Protein AF-A0AAD8JHT6-F1 (afdb_monomer)

Nearest PDB structures (foldseek):
  6mky-assembly1_A  TM=2.801E-01  e=4.194E-02  Homo sapiens
  4nkh-assembly2_B  TM=2.651E-01  e=4.227E-01  Salmonella enterica subsp. enterica serovar Typhimurium str. 14028S

Foldseek 3Di:
DDDDDPDPDDQANVVLVLLVCCQVVLNQEDADADYECLPPDLQAERANHQEYHYHHYENDRACVNYHHQNHAEYHYYNYAYALEDDDHARHAYYAHAECNAHPVRALHHEYAYANHAEYHAEYADAHEYEYEYQNYAYYEYAYLALHQYHYPPAQNHAAEYEHHHDHDVNHSCPDPPPDPRVVVVVVRVVSVVVVLLRCLNYQYYEYEPRRLVVCLVCVVVCVVPDQDASANYNDYHYDDPCLVVPDPPRNCCSVVVNVVSHDD

InterPro domains:
  IPR032675 Leucine-rich repeat domain superfamily [G3DSA:3.80.10.10] (11-250)

Secondary structure (DSSP, 8-state):
-----SS---HHHHHHHHHHHHHHTT-SEEEESSEE-TTS-S--B-SS--EEEEESEESPPPGGG-B-TT--EEEEES--B-SEE---TT--EEEEES---BTT--SEEEEE-TT--EEEEE-SS--EEEEE-TT--EEEEEESS--EEEEBTB---SSEEEEEE--BTTBSS---TTS-HHHHHHHHHHHHHHHHHHHTTSSEEEEEHHHHHHHHHHHHHHTTS-----TT--EEEEESTTTTTS-HHHHHHHHHHHHHTS--

Mean predicted aligned error: 11.91 Å

Structure (mmCIF, N/CA/C/O backbone):
data_AF-A0AAD8JHT6-F1
#
_entry.id   AF-A0AAD8JHT6-F1
#
loop_
_atom_site.group_PDB
_atom_site.id
_atom_site.type_symbol
_atom_site.label_atom_id
_atom_site.label_alt_id
_atom_site.label_comp_id
_atom_site.label_asym_id
_atom_site.label_entity_id
_atom_site.label_seq_id
_atom_site.pdbx_PDB_ins_code
_atom_site.Cartn_x
_atom_site.Cartn_y
_atom_site.Cartn_z
_atom_site.occupancy
_atom_site.B_iso_or_equiv
_atom_site.auth_seq_id
_atom_site.auth_comp_id
_atom_site.auth_asym_id
_atom_site.auth_atom_id
_atom_site.pdbx_PDB_model_num
ATOM 1 N N . MET A 1 1 ? 30.640 -17.995 -33.878 1.00 37.94 1 MET A N 1
ATOM 2 C CA . MET A 1 1 ? 30.111 -17.007 -32.912 1.00 37.94 1 MET A CA 1
ATOM 3 C C . MET A 1 1 ? 30.895 -17.136 -31.619 1.00 37.94 1 MET A C 1
ATOM 5 O O . MET A 1 1 ? 30.860 -18.200 -31.019 1.00 37.94 1 MET A O 1
ATOM 9 N N . ARG A 1 2 ? 31.674 -16.117 -31.239 1.00 30.98 2 ARG A N 1
ATOM 10 C CA . ARG A 1 2 ? 32.410 -16.109 -29.967 1.00 30.98 2 ARG A CA 1
ATOM 11 C C . ARG A 1 2 ? 31.511 -15.486 -28.904 1.00 30.98 2 ARG A C 1
ATOM 13 O O . ARG A 1 2 ? 31.169 -14.314 -29.025 1.00 30.98 2 ARG A O 1
ATOM 20 N N . TRP A 1 3 ? 31.133 -16.270 -27.901 1.00 36.38 3 TRP A N 1
ATOM 21 C CA . TRP A 1 3 ? 30.551 -15.753 -26.667 1.00 36.38 3 TRP A CA 1
ATOM 22 C C . TRP A 1 3 ? 31.629 -14.919 -25.966 1.00 36.38 3 TRP A C 1
ATOM 24 O O . TRP A 1 3 ? 32.699 -15.436 -25.647 1.00 36.38 3 TRP A O 1
ATOM 34 N N . LYS A 1 4 ? 31.397 -13.611 -25.823 1.00 31.42 4 LYS A N 1
ATOM 35 C CA . LYS A 1 4 ? 32.261 -12.742 -25.016 1.00 31.42 4 LYS A CA 1
ATOM 36 C C . LYS A 1 4 ? 31.953 -12.994 -23.539 1.00 31.42 4 LYS A C 1
ATOM 38 O O . LYS A 1 4 ? 30.790 -13.119 -23.168 1.00 31.42 4 LYS A O 1
ATOM 43 N N . HIS A 1 5 ? 33.004 -13.087 -22.728 1.00 33.41 5 HIS A N 1
ATOM 44 C CA . HIS A 1 5 ? 32.903 -13.230 -21.278 1.00 33.41 5 HIS A CA 1
ATOM 45 C C . HIS A 1 5 ? 32.139 -12.042 -20.656 1.00 33.41 5 HIS A C 1
ATOM 47 O O . HIS A 1 5 ? 32.375 -10.901 -21.061 1.00 33.41 5 HIS A O 1
ATOM 53 N N . PRO A 1 6 ? 31.248 -12.284 -19.678 1.00 43.22 6 PRO A N 1
ATOM 54 C CA . PRO A 1 6 ? 30.459 -11.247 -19.030 1.00 43.22 6 PRO A CA 1
ATOM 55 C C . PRO A 1 6 ? 31.261 -10.630 -17.880 1.00 43.22 6 PRO A C 1
ATOM 57 O O . PRO A 1 6 ? 31.116 -11.032 -16.731 1.00 43.22 6 PRO A O 1
ATOM 60 N N . THR A 1 7 ? 32.144 -9.681 -18.178 1.00 44.72 7 THR A N 1
ATOM 61 C CA . THR A 1 7 ? 32.806 -8.880 -17.128 1.00 44.72 7 THR A CA 1
ATOM 62 C C . THR A 1 7 ? 32.764 -7.372 -17.371 1.00 44.72 7 THR A C 1
ATOM 64 O O . THR A 1 7 ? 33.149 -6.630 -16.478 1.00 44.72 7 THR A O 1
ATOM 67 N N . ASP A 1 8 ? 32.209 -6.913 -18.501 1.00 39.56 8 ASP A N 1
ATOM 68 C CA . ASP A 1 8 ? 32.212 -5.487 -18.879 1.00 39.56 8 ASP A CA 1
ATOM 69 C C . ASP A 1 8 ? 30.812 -4.875 -19.079 1.00 39.56 8 ASP A C 1
ATOM 71 O O . ASP A 1 8 ? 30.697 -3.753 -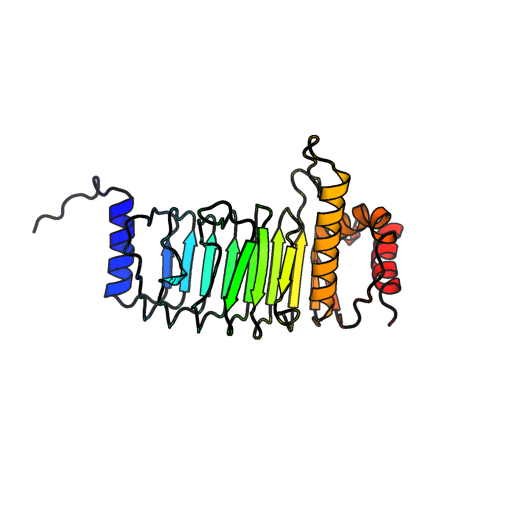19.571 1.00 39.56 8 ASP A O 1
ATOM 75 N N . LEU A 1 9 ? 29.731 -5.579 -18.721 1.00 45.47 9 LEU A N 1
ATOM 76 C CA . LEU A 1 9 ? 28.394 -4.973 -18.734 1.00 45.47 9 LEU A CA 1
ATOM 77 C C . LEU A 1 9 ? 28.307 -3.981 -17.574 1.00 45.47 9 LEU A C 1
ATOM 79 O O . LEU A 1 9 ? 28.340 -4.378 -16.406 1.00 45.47 9 LEU A O 1
ATOM 83 N N . LYS A 1 10 ? 28.196 -2.686 -17.891 1.00 53.97 10 LYS A N 1
ATOM 84 C CA . LYS A 1 10 ? 27.826 -1.688 -16.886 1.00 53.97 10 LYS A CA 1
ATOM 85 C C . LYS A 1 10 ? 26.465 -2.094 -16.319 1.00 53.97 10 LYS A C 1
ATOM 87 O O . LYS A 1 10 ? 25.617 -2.607 -17.043 1.00 53.97 10 LYS A O 1
ATOM 92 N N . VAL A 1 11 ? 26.239 -1.866 -15.028 1.00 52.75 11 VAL A N 1
ATOM 93 C CA . VAL A 1 11 ? 25.011 -2.296 -14.327 1.00 52.75 11 VAL A CA 1
ATOM 94 C C . VAL A 1 11 ? 23.725 -1.814 -15.036 1.00 52.75 11 VAL A C 1
ATOM 96 O O . VAL A 1 11 ? 22.735 -2.542 -15.049 1.00 52.75 11 VAL A O 1
ATOM 99 N N . GLY A 1 12 ? 23.759 -0.656 -15.711 1.00 54.81 12 GLY A N 1
ATOM 100 C CA . GLY A 1 12 ? 22.650 -0.153 -16.540 1.00 54.81 12 GLY A CA 1
ATOM 101 C C . GLY A 1 12 ? 22.342 -0.984 -17.799 1.00 54.81 12 GLY A C 1
ATOM 102 O O . GLY A 1 12 ? 21.178 -1.122 -18.180 1.00 54.81 12 GLY A O 1
ATOM 103 N N . ASP A 1 13 ? 23.346 -1.628 -18.402 1.00 62.88 13 ASP A N 1
ATOM 104 C CA . ASP A 1 13 ? 23.171 -2.457 -19.604 1.00 62.88 13 ASP A CA 1
ATOM 105 C C . ASP A 1 13 ? 22.464 -3.782 -19.270 1.00 62.88 13 ASP A C 1
ATOM 107 O O . ASP A 1 13 ? 21.654 -4.292 -20.049 1.00 62.88 13 ASP A O 1
ATOM 111 N N . ALA A 1 14 ? 22.738 -4.339 -18.085 1.00 68.62 14 ALA A N 1
ATOM 112 C CA . ALA A 1 14 ? 22.130 -5.587 -17.628 1.00 68.62 14 ALA A CA 1
ATOM 113 C C . ALA A 1 14 ? 20.629 -5.425 -17.340 1.00 68.62 14 ALA A C 1
ATOM 115 O O . ALA A 1 14 ? 19.832 -6.297 -17.682 1.00 68.62 14 ALA A O 1
ATOM 116 N N . LEU A 1 15 ? 20.231 -4.292 -16.758 1.00 73.94 15 LEU A N 1
ATOM 117 C CA . LEU A 1 15 ? 18.836 -4.005 -16.437 1.00 73.94 15 LEU A CA 1
ATOM 118 C C . LEU A 1 15 ? 17.983 -3.791 -17.689 1.00 73.94 15 LEU A C 1
ATOM 120 O O . LEU A 1 15 ? 16.913 -4.388 -17.816 1.00 73.94 15 LEU A O 1
ATOM 124 N N . THR A 1 16 ? 18.489 -2.994 -18.630 1.00 75.81 16 THR A N 1
ATOM 125 C CA . THR A 1 16 ? 17.852 -2.781 -19.934 1.00 75.81 16 THR A CA 1
ATOM 126 C C . THR A 1 16 ? 17.682 -4.111 -20.669 1.00 75.81 16 THR A C 1
ATOM 128 O O . THR A 1 16 ? 16.588 -4.422 -21.127 1.00 75.81 16 THR A O 1
ATOM 131 N N . THR A 1 17 ? 18.710 -4.969 -20.655 1.00 79.81 17 THR A N 1
ATOM 132 C CA . THR A 1 17 ? 18.635 -6.317 -21.245 1.00 79.81 17 THR A CA 1
ATOM 133 C C . THR A 1 17 ? 17.551 -7.184 -20.591 1.00 79.81 17 THR A C 1
ATOM 135 O O . THR A 1 17 ? 16.817 -7.885 -21.289 1.00 79.81 17 THR A O 1
ATOM 138 N N . CYS A 1 18 ? 17.414 -7.148 -19.261 1.00 81.19 18 CYS A N 1
ATOM 139 C CA . CYS A 1 18 ? 16.364 -7.882 -18.548 1.00 81.19 18 CYS A CA 1
ATOM 140 C C . CYS A 1 18 ? 14.958 -7.400 -18.932 1.00 81.19 18 CYS A C 1
ATOM 142 O O . CYS A 1 18 ? 14.053 -8.219 -19.108 1.00 81.19 18 CYS A O 1
ATOM 144 N N . LEU A 1 19 ? 14.773 -6.087 -19.077 1.00 82.06 19 LEU A N 1
ATOM 145 C CA . LEU A 1 19 ? 13.497 -5.503 -19.478 1.00 82.06 19 LEU A CA 1
ATOM 146 C C . LEU A 1 19 ? 13.158 -5.821 -20.939 1.00 82.06 19 LEU A C 1
ATOM 148 O O . LEU A 1 19 ? 12.041 -6.261 -21.210 1.00 82.06 19 LEU A O 1
ATOM 152 N N . ASP A 1 20 ? 14.122 -5.709 -21.852 1.00 82.88 20 ASP A N 1
ATOM 153 C CA . ASP A 1 20 ? 13.961 -6.077 -23.264 1.00 82.88 20 ASP A CA 1
ATOM 154 C C . ASP A 1 20 ? 13.624 -7.562 -23.426 1.00 82.88 20 ASP A C 1
ATOM 156 O O . ASP A 1 20 ? 12.748 -7.939 -24.214 1.00 82.88 20 ASP A O 1
ATOM 160 N N . TYR A 1 21 ? 14.285 -8.421 -22.646 1.00 85.50 21 TYR A N 1
ATOM 161 C CA . TYR A 1 21 ? 13.968 -9.841 -22.598 1.00 85.50 21 TYR A CA 1
ATOM 162 C C . TYR A 1 21 ? 12.531 -10.061 -22.119 1.00 85.50 21 TYR A C 1
ATOM 164 O O . TYR A 1 21 ? 11.782 -10.799 -22.764 1.00 85.50 21 TYR A O 1
ATOM 172 N N . ALA A 1 22 ? 12.129 -9.400 -21.029 1.00 86.62 22 ALA A N 1
ATOM 173 C CA . ALA A 1 22 ? 10.786 -9.518 -20.477 1.00 86.62 22 ALA A CA 1
ATOM 174 C C . ALA A 1 22 ? 9.701 -9.051 -21.461 1.00 86.62 22 ALA A C 1
ATOM 176 O O . ALA A 1 22 ? 8.671 -9.719 -21.594 1.00 86.62 22 ALA A O 1
ATOM 177 N N . LEU A 1 23 ? 9.960 -7.962 -22.194 1.00 84.56 23 LEU A N 1
ATOM 178 C CA . LEU A 1 23 ? 9.092 -7.457 -23.258 1.00 84.56 23 LEU A CA 1
ATOM 179 C C . LEU A 1 23 ? 8.972 -8.464 -24.406 1.00 84.56 23 LEU A C 1
ATOM 181 O O . LEU A 1 23 ? 7.868 -8.766 -24.850 1.00 84.56 23 LEU A O 1
ATOM 185 N N . SER A 1 24 ? 10.100 -9.008 -24.863 1.00 87.38 24 SER A N 1
ATOM 186 C CA . SER A 1 24 ? 10.153 -9.887 -26.039 1.00 87.38 24 SER A CA 1
ATOM 187 C C . SER A 1 24 ? 9.576 -11.283 -25.789 1.00 87.38 24 SER A C 1
ATOM 189 O O . SER A 1 24 ? 9.164 -11.955 -26.731 1.00 87.38 24 SER A O 1
ATOM 191 N N . HIS A 1 25 ? 9.547 -11.731 -24.531 1.00 89.62 25 HIS A N 1
ATOM 192 C CA . HIS A 1 25 ? 9.153 -13.095 -24.160 1.00 89.62 25 HIS A CA 1
ATOM 193 C C . HIS A 1 25 ? 7.825 -13.161 -23.401 1.00 89.62 25 HIS A C 1
ATOM 195 O O . HIS A 1 25 ? 7.534 -14.185 -22.786 1.00 89.62 25 HIS A O 1
ATOM 201 N N . ASN A 1 26 ? 7.010 -12.099 -23.449 1.00 89.81 26 ASN A N 1
ATOM 202 C CA . ASN A 1 26 ? 5.691 -12.050 -22.806 1.00 89.81 26 ASN A CA 1
ATOM 203 C C . ASN A 1 26 ? 5.736 -12.451 -21.325 1.00 89.81 26 ASN A C 1
ATOM 205 O O . ASN A 1 26 ? 4.878 -13.189 -20.838 1.00 89.81 26 ASN A O 1
ATOM 209 N N . VAL A 1 27 ? 6.762 -11.993 -20.609 1.00 93.00 27 VAL A N 1
ATOM 210 C CA . VAL A 1 27 ? 6.948 -12.351 -19.203 1.00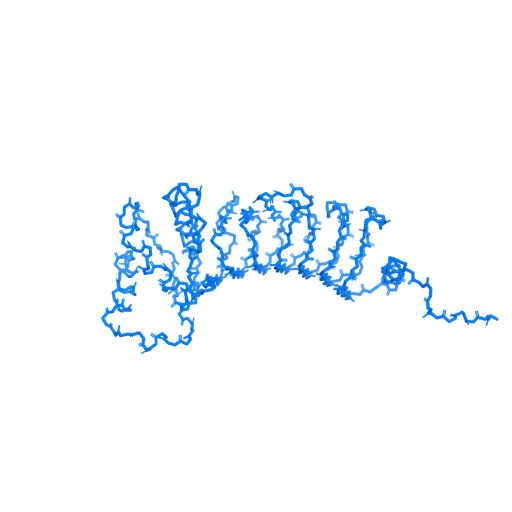 93.00 27 VAL A CA 1
ATOM 211 C C . VAL A 1 27 ? 5.755 -11.863 -18.380 1.00 93.00 27 VAL A C 1
ATOM 213 O O . VAL A 1 27 ? 5.381 -10.693 -18.432 1.00 93.00 27 VAL A O 1
ATOM 216 N N . GLU A 1 28 ? 5.167 -12.770 -17.598 1.00 95.44 28 GLU A N 1
ATOM 217 C CA . GLU A 1 28 ? 4.032 -12.460 -16.721 1.00 95.44 28 GLU A CA 1
ATOM 218 C C . GLU A 1 28 ? 4.472 -11.974 -15.331 1.00 95.44 28 GLU A C 1
ATOM 220 O O . GLU A 1 28 ? 3.736 -11.243 -14.666 1.00 95.44 28 GLU A O 1
ATOM 225 N N . HIS A 1 29 ? 5.682 -12.344 -14.902 1.00 95.50 29 HIS A N 1
ATOM 226 C CA . HIS A 1 29 ? 6.212 -12.063 -13.571 1.00 95.50 29 HIS A CA 1
ATOM 227 C C . HIS A 1 29 ? 7.633 -11.510 -13.665 1.00 95.50 29 HIS A C 1
ATOM 229 O O . HIS A 1 29 ? 8.544 -12.213 -14.098 1.00 95.50 29 HIS A O 1
ATOM 235 N N . LEU A 1 30 ? 7.828 -10.264 -13.236 1.00 92.19 30 LEU A N 1
ATOM 236 C CA . LEU A 1 30 ? 9.128 -9.601 -13.262 1.00 92.19 30 LEU A CA 1
ATOM 237 C C . LEU A 1 30 ? 9.482 -9.076 -11.874 1.00 92.19 30 LEU A C 1
ATOM 239 O O . LEU A 1 30 ? 8.698 -8.364 -11.248 1.00 92.19 30 LEU A O 1
ATOM 243 N N . SER A 1 31 ? 10.684 -9.416 -11.416 1.00 92.62 31 SER A N 1
ATOM 244 C CA . SER A 1 31 ? 11.252 -8.931 -10.163 1.00 92.62 31 SER A CA 1
ATOM 245 C C . SER A 1 31 ? 12.649 -8.386 -10.416 1.00 92.62 31 SER A C 1
ATOM 247 O O . SER A 1 31 ? 13.521 -9.115 -10.882 1.00 92.62 31 SER A O 1
ATOM 249 N N . ILE A 1 32 ? 12.864 -7.121 -10.075 1.00 88.31 32 ILE A N 1
ATOM 250 C CA . ILE A 1 32 ? 14.140 -6.417 -10.203 1.00 88.31 32 ILE A CA 1
ATOM 251 C C . ILE A 1 32 ? 14.516 -5.911 -8.813 1.00 88.31 32 ILE A C 1
ATOM 253 O O . ILE A 1 32 ? 13.756 -5.166 -8.203 1.00 88.31 32 ILE A O 1
ATOM 257 N N . ASP A 1 33 ? 15.666 -6.346 -8.300 1.00 85.25 33 ASP A N 1
ATOM 258 C CA . ASP A 1 33 ? 16.089 -6.053 -6.921 1.00 85.25 33 ASP A CA 1
ATOM 259 C C . ASP A 1 33 ? 16.989 -4.814 -6.796 1.00 85.25 33 ASP A C 1
ATOM 261 O O . ASP A 1 33 ? 17.204 -4.288 -5.707 1.00 85.25 33 ASP A O 1
ATOM 265 N N . THR A 1 34 ? 17.549 -4.358 -7.915 1.00 84.50 34 THR A N 1
ATOM 266 C CA . THR A 1 34 ? 18.372 -3.154 -7.985 1.00 84.50 34 THR A CA 1
ATOM 267 C C . THR A 1 34 ? 18.538 -2.727 -9.438 1.00 84.50 34 THR A C 1
ATOM 269 O O . THR A 1 34 ? 18.529 -3.566 -10.343 1.00 84.50 34 THR A O 1
ATOM 272 N N . GLY A 1 35 ? 18.687 -1.426 -9.666 1.00 79.06 35 GLY A N 1
ATOM 273 C CA . GLY A 1 35 ? 18.893 -0.896 -11.004 1.00 79.06 35 GLY A CA 1
ATOM 274 C C . GLY A 1 35 ? 18.707 0.613 -11.089 1.00 79.06 35 GLY A C 1
ATOM 275 O O . GLY A 1 35 ? 18.074 1.215 -10.223 1.00 79.06 35 GLY A O 1
ATOM 276 N N . ASP A 1 36 ? 19.250 1.209 -12.143 1.00 79.62 36 ASP A N 1
ATOM 277 C CA . ASP A 1 36 ? 18.997 2.597 -12.525 1.00 79.62 36 ASP A CA 1
ATOM 278 C C . ASP A 1 36 ? 18.265 2.602 -13.871 1.00 79.62 36 ASP A C 1
ATOM 280 O O . ASP A 1 36 ? 18.738 1.982 -14.827 1.00 79.62 36 ASP A O 1
ATOM 284 N N . LEU A 1 37 ? 17.091 3.235 -13.917 1.00 75.06 37 LEU A N 1
ATOM 285 C CA . LEU A 1 37 ? 16.219 3.280 -15.094 1.00 75.06 37 LEU A CA 1
ATOM 286 C C . LEU A 1 37 ? 16.125 4.672 -15.725 1.00 75.06 37 LEU A C 1
ATOM 288 O O . LEU A 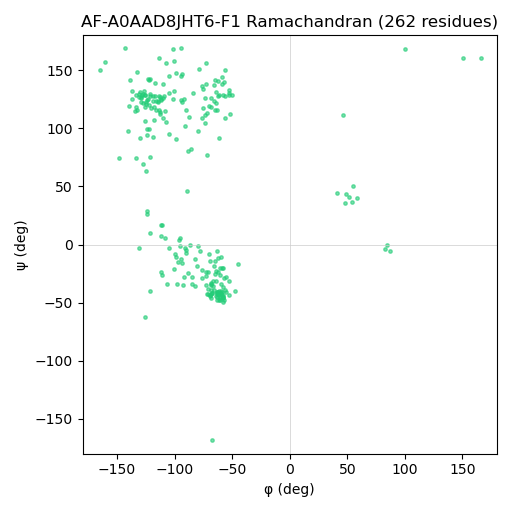1 37 ? 15.214 4.892 -16.522 1.00 75.06 37 LEU A O 1
ATOM 292 N N . ASP A 1 38 ? 17.051 5.588 -15.413 1.00 72.81 38 ASP A N 1
ATOM 293 C CA . ASP A 1 38 ? 17.012 6.959 -15.947 1.00 72.81 38 ASP A CA 1
ATOM 294 C C . ASP A 1 38 ? 17.024 6.996 -17.488 1.00 72.81 38 ASP A C 1
ATOM 296 O O . ASP A 1 38 ? 16.301 7.783 -18.096 1.00 72.81 38 ASP A O 1
ATOM 300 N N . ASP A 1 39 ? 17.771 6.079 -18.115 1.00 65.88 39 ASP A N 1
ATOM 301 C CA . ASP A 1 39 ? 17.905 5.975 -19.575 1.00 65.88 39 ASP A CA 1
ATOM 302 C C . ASP A 1 39 ? 16.854 5.063 -20.237 1.00 65.88 39 ASP A C 1
ATOM 304 O O . ASP A 1 39 ? 16.808 4.949 -21.467 1.00 65.88 39 ASP A O 1
ATOM 308 N N . TYR A 1 40 ? 16.005 4.381 -19.458 1.00 70.12 40 TYR A N 1
ATOM 309 C CA . TYR A 1 40 ? 15.024 3.462 -20.033 1.00 70.12 40 TYR A CA 1
ATOM 310 C C . TYR A 1 40 ? 13.867 4.254 -20.665 1.00 70.12 40 TYR A C 1
ATOM 312 O O . TYR A 1 40 ? 13.353 5.188 -20.042 1.00 70.12 40 TYR A O 1
ATOM 320 N N . PRO A 1 41 ? 13.419 3.914 -21.892 1.00 66.94 41 PRO A N 1
ATOM 321 C CA . PRO A 1 41 ? 12.441 4.714 -22.620 1.00 66.94 41 PRO A CA 1
ATOM 322 C C . PRO A 1 41 ? 11.190 4.995 -21.785 1.00 66.94 41 PRO A C 1
ATOM 324 O O . PRO A 1 41 ? 10.565 4.084 -21.244 1.00 66.94 41 PRO A O 1
ATOM 327 N N . CYS A 1 42 ? 10.787 6.271 -21.743 1.00 61.22 42 CYS A N 1
ATOM 328 C CA . CYS A 1 42 ? 9.692 6.748 -20.894 1.00 61.22 42 CYS A CA 1
ATOM 329 C C . CYS A 1 42 ? 8.375 5.994 -21.122 1.00 61.22 42 CYS A C 1
ATOM 331 O O . CYS A 1 42 ? 7.567 5.882 -20.208 1.00 61.22 42 CYS A O 1
ATOM 333 N N . LYS A 1 43 ? 8.153 5.462 -22.330 1.00 67.00 43 LYS A N 1
ATOM 334 C CA . LYS A 1 43 ? 6.955 4.698 -22.678 1.00 67.00 43 LYS A CA 1
ATOM 335 C C . LYS A 1 43 ? 7.235 3.201 -22.603 1.00 67.00 43 LYS A C 1
ATOM 337 O O . LYS A 1 43 ? 7.629 2.575 -23.585 1.00 67.00 43 LYS A O 1
ATOM 342 N N . ILE A 1 44 ? 6.988 2.634 -21.430 1.00 73.25 44 ILE A N 1
ATOM 343 C CA . ILE A 1 44 ? 7.112 1.201 -21.176 1.00 73.25 44 ILE A CA 1
ATOM 344 C C . ILE A 1 44 ? 5.744 0.548 -21.368 1.00 73.25 44 ILE A C 1
ATOM 346 O O . ILE A 1 44 ? 4.778 0.938 -20.708 1.00 73.25 44 ILE A O 1
ATOM 350 N N . SER A 1 45 ? 5.651 -0.467 -22.233 1.00 81.50 45 SER A N 1
ATOM 351 C CA . SER A 1 45 ? 4.425 -1.256 -22.372 1.00 81.50 45 SER A CA 1
ATOM 352 C C . SER A 1 45 ? 4.677 -2.746 -22.210 1.00 81.50 45 SER A C 1
ATOM 354 O O . SER A 1 45 ? 5.190 -3.398 -23.111 1.00 81.50 45 SER A O 1
ATOM 356 N N . PHE A 1 46 ? 4.261 -3.290 -21.068 1.00 85.38 46 PHE A N 1
ATOM 357 C CA . PHE A 1 46 ? 4.272 -4.726 -20.817 1.00 85.38 46 PHE A CA 1
ATOM 358 C C . PHE A 1 46 ? 2.846 -5.272 -20.900 1.00 85.38 46 PHE A C 1
ATOM 360 O O . PHE A 1 46 ? 2.089 -5.229 -19.930 1.00 85.38 46 PHE A O 1
ATOM 367 N N . ALA A 1 47 ? 2.468 -5.789 -22.070 1.00 87.38 47 ALA A N 1
ATOM 368 C CA . ALA A 1 47 ? 1.107 -6.268 -22.309 1.00 87.38 47 ALA A CA 1
ATOM 369 C C . ALA A 1 47 ? 0.745 -7.507 -21.471 1.00 87.38 47 ALA A C 1
ATOM 371 O O . ALA A 1 47 ? -0.397 -7.624 -21.034 1.00 87.38 47 ALA A O 1
ATOM 372 N N . CYS A 1 48 ? 1.700 -8.410 -21.227 1.00 92.50 48 CYS A N 1
ATOM 373 C CA . CYS A 1 48 ? 1.468 -9.691 -20.546 1.00 92.50 48 CYS A CA 1
ATOM 374 C C . CYS A 1 48 ? 1.824 -9.685 -19.053 1.00 92.50 48 CYS A C 1
ATOM 376 O O . CYS A 1 48 ? 1.473 -10.625 -18.344 1.00 92.50 48 CYS A O 1
ATOM 378 N N . LEU A 1 49 ? 2.502 -8.642 -18.567 1.00 94.00 49 LEU A N 1
ATOM 379 C CA . LEU A 1 49 ? 3.008 -8.603 -17.199 1.00 94.00 49 LEU A CA 1
ATOM 380 C C . LEU A 1 49 ? 1.857 -8.467 -16.198 1.00 94.00 49 LEU A C 1
ATOM 382 O O . LEU A 1 49 ? 1.117 -7.486 -16.222 1.00 94.00 49 LEU A O 1
ATOM 386 N N . LYS A 1 50 ? 1.722 -9.462 -15.319 1.00 96.25 50 LYS A N 1
ATOM 387 C CA . LYS A 1 50 ? 0.710 -9.551 -14.258 1.00 96.25 50 LYS A CA 1
ATOM 388 C C . LYS A 1 50 ? 1.250 -9.102 -12.910 1.00 96.25 50 LYS A C 1
ATOM 390 O O . LYS A 1 50 ? 0.504 -8.515 -12.124 1.00 96.25 50 LYS A O 1
ATOM 395 N N . THR A 1 51 ? 2.529 -9.360 -12.636 1.00 96.88 51 THR A N 1
ATOM 396 C CA . THR A 1 51 ? 3.171 -8.953 -11.381 1.00 96.88 51 THR A CA 1
ATOM 397 C C . THR A 1 51 ? 4.496 -8.251 -11.636 1.00 96.88 51 THR A C 1
ATOM 399 O O . THR A 1 51 ? 5.364 -8.801 -12.320 1.00 96.88 51 THR A O 1
ATOM 402 N N . LEU A 1 52 ? 4.678 -7.084 -11.023 1.00 93.44 52 LEU A N 1
ATOM 403 C CA . LEU A 1 52 ? 5.919 -6.320 -11.080 1.00 93.44 52 LEU A CA 1
ATOM 404 C C . LEU A 1 52 ? 6.430 -6.043 -9.670 1.00 93.44 52 LEU A C 1
ATOM 406 O O . LEU A 1 52 ? 5.710 -5.494 -8.841 1.00 93.44 52 LEU A O 1
ATOM 410 N N . HIS A 1 53 ? 7.666 -6.441 -9.398 1.00 94.38 53 HIS A N 1
ATOM 411 C CA . HIS A 1 53 ? 8.346 -6.188 -8.137 1.00 94.38 53 HIS A CA 1
ATOM 412 C C . HIS A 1 53 ? 9.607 -5.381 -8.426 1.00 94.38 53 HIS A C 1
ATOM 414 O O . HIS A 1 53 ? 10.503 -5.865 -9.115 1.00 94.38 53 HIS A O 1
ATOM 420 N N . LEU A 1 54 ? 9.680 -4.163 -7.901 1.00 90.50 54 LEU A N 1
ATOM 421 C CA . LEU A 1 54 ? 10.862 -3.316 -8.002 1.00 90.50 54 LEU A CA 1
ATOM 422 C C . LEU A 1 54 ? 11.378 -3.030 -6.600 1.00 90.50 54 LEU A C 1
ATOM 424 O O . LEU A 1 54 ? 10.650 -2.499 -5.759 1.00 90.50 54 LEU A O 1
ATOM 428 N N . ARG A 1 55 ? 12.640 -3.367 -6.357 1.00 90.31 55 ARG A N 1
ATOM 429 C CA . ARG A 1 55 ? 13.355 -3.008 -5.137 1.00 90.31 55 ARG A CA 1
ATOM 430 C C . ARG A 1 55 ? 14.584 -2.193 -5.490 1.00 90.31 55 ARG A C 1
ATOM 432 O O . ARG A 1 55 ? 15.207 -2.450 -6.516 1.00 90.31 55 ARG A O 1
ATOM 439 N N . ARG A 1 56 ? 14.909 -1.193 -4.668 1.00 86.06 56 ARG A N 1
ATOM 440 C CA . ARG A 1 56 ? 16.147 -0.393 -4.746 1.00 86.06 56 ARG A CA 1
ATOM 441 C C . ARG A 1 56 ? 16.443 0.103 -6.167 1.00 86.06 56 ARG A C 1
ATOM 443 O O . ARG A 1 56 ? 17.598 0.145 -6.593 1.00 86.06 56 ARG A O 1
ATOM 450 N N . CYS A 1 57 ? 15.379 0.428 -6.902 1.00 83.62 57 CYS A N 1
ATOM 451 C CA . CYS A 1 57 ? 15.442 0.945 -8.261 1.00 83.62 57 CYS A CA 1
ATOM 452 C C . CYS A 1 57 ? 15.425 2.471 -8.205 1.00 83.62 57 CYS A C 1
ATOM 454 O O . CYS A 1 57 ? 14.508 3.074 -7.640 1.00 83.62 57 CYS A O 1
ATOM 456 N N . GLN A 1 58 ? 16.446 3.094 -8.781 1.00 78.81 58 GLN A N 1
ATOM 457 C CA . GLN A 1 58 ? 16.602 4.543 -8.803 1.00 78.81 58 GLN A CA 1
ATOM 458 C C . GLN A 1 58 ? 16.176 5.113 -10.154 1.00 78.81 58 GLN A C 1
ATOM 460 O O . GLN A 1 58 ? 16.108 4.396 -11.153 1.00 78.81 58 GLN A O 1
ATOM 465 N N . ASN A 1 59 ? 15.843 6.406 -10.145 1.00 76.50 59 ASN A N 1
ATOM 466 C CA . ASN A 1 59 ? 15.499 7.181 -11.332 1.00 76.50 59 ASN A CA 1
ATOM 467 C C . ASN A 1 59 ? 14.469 6.496 -12.246 1.00 76.50 59 ASN A C 1
ATOM 469 O O . ASN A 1 59 ? 14.592 6.552 -13.466 1.00 76.50 59 ASN A O 1
ATOM 473 N N . LEU A 1 60 ? 13.402 5.908 -11.695 1.00 77.50 60 LEU A N 1
ATOM 474 C CA . LEU A 1 60 ? 12.325 5.399 -12.545 1.00 77.50 60 LEU A CA 1
ATOM 475 C C . LEU A 1 60 ? 11.758 6.516 -13.439 1.00 77.50 60 LEU A C 1
ATOM 477 O O . LEU A 1 60 ? 11.561 7.640 -12.950 1.00 77.50 60 LEU A O 1
ATOM 481 N N . PRO A 1 61 ? 11.450 6.222 -14.716 1.00 76.19 61 PRO A N 1
ATOM 482 C CA . PRO A 1 61 ? 10.617 7.094 -15.526 1.00 76.19 61 PRO A CA 1
ATOM 483 C C . PRO A 1 61 ? 9.277 7.329 -14.827 1.00 76.19 61 PRO A C 1
ATOM 485 O O . PRO A 1 61 ? 8.783 6.457 -14.107 1.00 76.19 61 PRO A O 1
ATOM 488 N N . MET A 1 62 ? 8.666 8.497 -15.044 1.00 76.12 62 MET A N 1
ATOM 489 C CA . MET A 1 62 ? 7.363 8.797 -14.442 1.00 76.12 62 MET A CA 1
ATOM 490 C C . MET A 1 62 ? 6.345 7.716 -14.826 1.00 76.12 62 MET A C 1
ATOM 492 O O . MET A 1 62 ? 6.172 7.398 -16.004 1.00 76.12 62 MET A O 1
ATOM 496 N N . MET A 1 63 ? 5.673 7.157 -13.817 1.00 77.88 63 MET A N 1
ATOM 497 C CA . MET A 1 63 ? 4.757 6.026 -13.994 1.00 77.88 63 MET A CA 1
ATOM 498 C C . MET A 1 63 ? 3.526 6.374 -14.835 1.00 77.88 63 MET A C 1
ATOM 500 O O . MET A 1 63 ? 2.920 5.475 -15.405 1.00 77.88 63 MET A O 1
ATO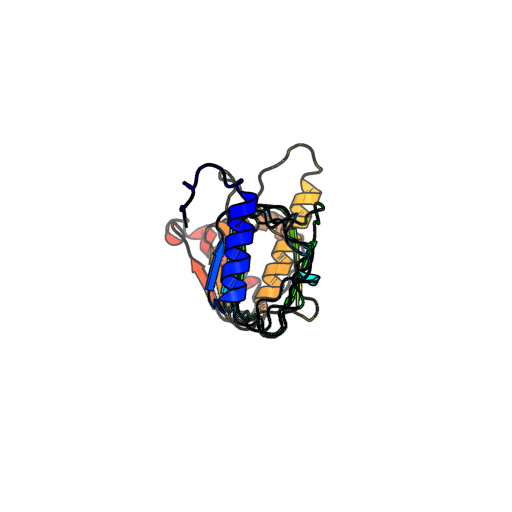M 504 N N . ASP A 1 64 ? 3.206 7.660 -14.994 1.00 74.44 64 ASP A N 1
ATOM 505 C CA . ASP A 1 64 ? 2.108 8.137 -15.846 1.00 74.44 64 ASP A CA 1
ATOM 506 C C . ASP A 1 64 ? 2.257 7.702 -17.317 1.00 74.44 64 ASP A C 1
ATOM 508 O O . ASP A 1 64 ? 1.284 7.671 -18.068 1.00 74.44 64 ASP A O 1
ATOM 512 N N . TYR A 1 65 ? 3.474 7.344 -17.739 1.00 77.38 65 TYR A N 1
ATOM 513 C CA . TYR A 1 65 ? 3.770 6.871 -19.092 1.00 77.38 65 TYR A CA 1
ATOM 514 C C . TYR A 1 65 ? 3.782 5.342 -19.227 1.00 77.38 65 TYR A C 1
ATOM 516 O O . TYR A 1 65 ? 4.015 4.817 -20.322 1.00 77.38 65 TYR A O 1
ATOM 524 N N . TRP A 1 66 ? 3.556 4.608 -18.137 1.00 85.50 66 TRP A N 1
ATOM 525 C CA . TRP A 1 66 ? 3.585 3.150 -18.137 1.00 85.50 66 TRP A CA 1
ATOM 526 C C . TRP A 1 66 ? 2.236 2.602 -18.595 1.00 85.50 66 TRP A C 1
ATOM 528 O O . TRP A 1 66 ? 1.180 2.985 -18.104 1.00 85.50 66 TRP A O 1
ATOM 538 N N . THR A 1 67 ? 2.256 1.671 -19.548 1.00 87.69 67 THR A N 1
ATOM 539 C CA . THR A 1 67 ? 1.050 0.999 -20.047 1.00 87.69 67 THR A CA 1
ATOM 540 C C . THR A 1 67 ? 1.155 -0.497 -19.781 1.00 87.69 67 THR A C 1
ATOM 542 O O . THR A 1 67 ? 1.708 -1.248 -20.586 1.00 87.69 67 THR A O 1
ATOM 545 N N . MET A 1 68 ? 0.628 -0.938 -18.640 1.00 91.25 68 MET A N 1
ATOM 546 C CA . MET A 1 68 ? 0.678 -2.339 -18.207 1.00 91.25 68 MET A CA 1
ATOM 547 C C . MET A 1 68 ? -0.744 -2.883 -18.009 1.00 91.25 68 MET A C 1
ATOM 549 O O . MET A 1 68 ? -1.211 -3.008 -16.876 1.00 91.25 68 MET A O 1
ATOM 553 N N . PRO A 1 69 ? -1.474 -3.175 -19.103 1.00 91.88 69 PRO A N 1
ATOM 554 C CA . PRO A 1 69 ? -2.898 -3.492 -19.037 1.00 91.88 69 PRO A CA 1
ATOM 555 C C . PRO A 1 69 ? -3.191 -4.788 -18.276 1.00 91.88 69 PRO A C 1
ATOM 557 O O . PRO A 1 69 ? -4.275 -4.918 -17.721 1.00 91.88 69 PRO A O 1
ATOM 560 N N . SER A 1 70 ? -2.253 -5.734 -18.206 1.00 95.12 70 SER A N 1
ATOM 561 C CA . SER A 1 70 ? -2.445 -6.991 -17.468 1.00 95.12 70 SER A CA 1
ATOM 562 C C . SER A 1 70 ? -1.980 -6.933 -16.012 1.00 95.12 70 SER A C 1
ATOM 564 O O . SER A 1 70 ? -2.150 -7.922 -15.299 1.00 95.12 70 SER A O 1
ATOM 566 N N . LEU A 1 71 ? -1.409 -5.811 -15.555 1.00 96.25 71 LEU A N 1
ATOM 567 C CA . LEU A 1 71 ? -0.799 -5.721 -14.231 1.00 96.25 71 LEU A CA 1
ATOM 568 C C . LEU A 1 71 ? -1.867 -5.806 -13.142 1.00 96.25 71 LEU A C 1
ATOM 570 O O . LEU A 1 71 ? -2.741 -4.947 -13.043 1.00 96.25 71 LEU A O 1
ATOM 574 N N . THR A 1 72 ? -1.769 -6.836 -12.305 1.00 97.94 72 THR A N 1
ATOM 575 C CA . THR A 1 72 ? -2.675 -7.069 -11.177 1.00 97.94 72 THR A CA 1
ATOM 576 C C . THR A 1 72 ? -2.007 -6.881 -9.822 1.00 97.94 72 THR A C 1
ATOM 578 O O . THR A 1 72 ? -2.710 -6.551 -8.872 1.00 97.94 72 THR A O 1
ATOM 581 N N . SER A 1 73 ? -0.686 -7.058 -9.718 1.00 97.81 73 SER A N 1
ATOM 582 C CA . SER A 1 73 ? 0.060 -6.898 -8.461 1.00 97.81 73 SER A CA 1
ATOM 583 C C . SER A 1 73 ? 1.327 -6.074 -8.681 1.00 97.81 73 SER A C 1
ATOM 585 O O . SER A 1 73 ? 2.102 -6.352 -9.601 1.00 97.81 73 SER A O 1
ATOM 587 N N . PHE A 1 74 ? 1.523 -5.042 -7.861 1.00 95.44 74 PHE A N 1
ATOM 588 C CA . PHE A 1 74 ? 2.652 -4.124 -7.968 1.00 95.44 74 PHE A CA 1
ATOM 589 C C . PHE A 1 74 ? 3.296 -3.893 -6.600 1.00 95.44 74 PHE A C 1
ATOM 591 O O . PHE A 1 74 ? 2.663 -3.394 -5.669 1.00 95.44 74 PHE A O 1
ATOM 598 N N . TYR A 1 75 ? 4.567 -4.267 -6.487 1.00 94.50 75 TYR A N 1
ATOM 599 C CA . TYR A 1 75 ? 5.367 -4.148 -5.277 1.00 94.50 75 TYR A CA 1
ATOM 600 C C . TYR A 1 75 ? 6.539 -3.194 -5.508 1.00 94.50 75 TYR A C 1
ATOM 602 O O . TYR A 1 75 ? 7.311 -3.376 -6.452 1.00 94.50 75 TYR A O 1
ATOM 610 N N . LEU A 1 76 ? 6.685 -2.207 -4.628 1.00 91.88 76 LEU A N 1
ATOM 611 C CA . LEU A 1 76 ? 7.717 -1.177 -4.680 1.00 91.88 76 LEU A CA 1
ATOM 612 C C . LEU A 1 76 ? 8.402 -1.061 -3.318 1.00 91.88 76 LEU A C 1
ATOM 614 O O . LEU A 1 76 ? 7.730 -0.890 -2.303 1.00 91.88 76 LEU A O 1
ATOM 618 N N . GLU A 1 77 ? 9.731 -1.145 -3.303 1.00 91.06 77 GLU A N 1
ATOM 619 C CA . GLU A 1 77 ? 10.550 -1.055 -2.088 1.00 91.06 77 GLU A CA 1
ATOM 620 C C . GLU A 1 77 ? 11.815 -0.231 -2.329 1.00 91.06 77 GLU A C 1
ATOM 622 O O . GLU A 1 77 ? 12.649 -0.612 -3.145 1.00 91.06 77 GLU A O 1
ATOM 627 N N . VAL A 1 78 ? 12.009 0.882 -1.618 1.00 87.06 78 VAL A N 1
ATOM 628 C CA . VAL A 1 78 ? 13.171 1.775 -1.816 1.00 87.06 78 VAL A CA 1
ATOM 629 C C . VAL A 1 78 ? 13.271 2.223 -3.279 1.00 87.06 78 VAL A C 1
ATOM 631 O O . VAL A 1 78 ? 14.297 2.080 -3.944 1.00 87.06 78 VAL A O 1
ATOM 634 N N . VAL A 1 79 ? 12.158 2.716 -3.816 1.00 83.81 79 VAL A N 1
ATOM 635 C CA . VAL A 1 79 ? 12.042 3.123 -5.218 1.00 83.81 79 VAL A CA 1
ATOM 636 C C . VAL A 1 79 ? 11.658 4.589 -5.301 1.00 83.81 79 VAL A C 1
ATOM 638 O O . VAL A 1 79 ? 10.649 4.988 -4.733 1.00 83.81 79 VAL A O 1
ATOM 641 N N . SER A 1 80 ? 12.393 5.399 -6.065 1.00 78.56 80 SER A N 1
ATOM 642 C CA . SER A 1 80 ? 11.931 6.768 -6.321 1.00 78.56 80 SER A CA 1
ATOM 643 C C . SER A 1 80 ? 1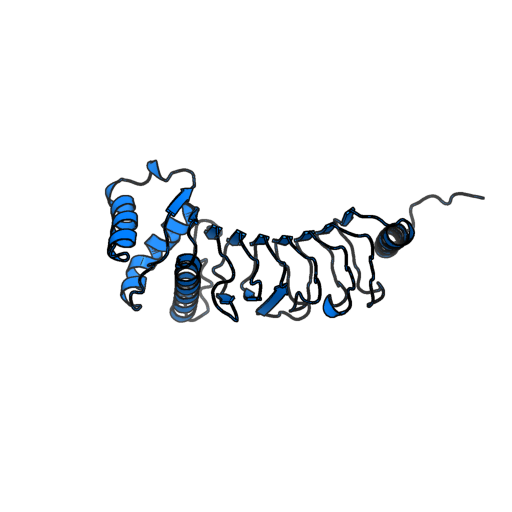0.766 6.735 -7.308 1.00 78.56 80 SER A C 1
ATOM 645 O O . SER A 1 80 ? 10.948 6.484 -8.500 1.00 78.56 80 SER A O 1
ATOM 647 N N . ILE A 1 81 ? 9.561 6.940 -6.788 1.00 75.81 81 ILE A N 1
ATOM 648 C CA . ILE A 1 81 ? 8.330 7.021 -7.568 1.00 75.81 81 ILE A CA 1
ATOM 649 C C . ILE A 1 81 ? 8.013 8.484 -7.890 1.00 75.81 81 ILE A C 1
ATOM 651 O O . ILE A 1 81 ? 8.635 9.412 -7.378 1.00 75.81 81 ILE A O 1
ATOM 655 N N . GLY A 1 82 ? 7.050 8.725 -8.775 1.00 76.81 82 GLY A N 1
ATOM 656 C CA . GLY A 1 82 ? 6.461 10.056 -8.905 1.00 76.81 82 GLY A CA 1
ATOM 657 C C . GLY A 1 82 ? 5.647 10.440 -7.661 1.00 76.81 82 GLY A C 1
ATOM 658 O O . GLY A 1 82 ? 5.664 9.777 -6.630 1.00 76.81 82 GLY A O 1
ATOM 659 N N . ASN A 1 83 ? 4.869 11.509 -7.766 1.00 82.88 83 ASN A N 1
ATOM 660 C CA . ASN A 1 83 ? 3.857 11.874 -6.768 1.00 82.88 83 ASN A CA 1
ATOM 661 C C . ASN A 1 83 ? 2.501 11.181 -7.012 1.00 82.88 83 ASN A C 1
ATOM 663 O O . ASN A 1 83 ? 1.547 11.422 -6.270 1.00 82.88 83 ASN A O 1
ATOM 667 N N . GLN A 1 84 ? 2.384 10.369 -8.064 1.00 86.69 84 GLN A N 1
ATOM 668 C CA . GLN A 1 84 ? 1.130 9.765 -8.501 1.00 86.69 84 GLN A CA 1
ATOM 669 C C . GLN A 1 84 ? 1.337 8.305 -8.916 1.00 86.69 84 GLN A C 1
ATOM 671 O O . GLN A 1 84 ? 2.347 7.951 -9.520 1.00 86.69 84 GLN A O 1
ATOM 676 N N . ILE A 1 85 ? 0.360 7.467 -8.570 1.00 88.94 85 ILE A N 1
ATOM 677 C CA . ILE A 1 85 ? 0.193 6.093 -9.045 1.00 88.94 85 ILE A CA 1
ATOM 678 C C . ILE A 1 85 ? -1.207 6.024 -9.650 1.00 88.94 85 ILE A C 1
ATOM 680 O O . ILE A 1 85 ? -2.211 5.945 -8.935 1.00 88.94 85 ILE A O 1
ATOM 684 N N . LEU A 1 86 ? -1.269 6.122 -10.974 1.00 88.12 86 LEU A N 1
ATOM 685 C CA . LEU A 1 86 ? -2.498 6.157 -11.761 1.00 88.12 86 LEU A CA 1
ATOM 686 C C . LEU A 1 86 ? -2.314 5.395 -13.079 1.00 88.12 86 LEU A C 1
ATOM 688 O O . LEU A 1 86 ? -1.204 5.003 -13.423 1.00 88.12 86 LEU A O 1
ATOM 692 N N . GLY A 1 87 ? -3.406 5.145 -13.804 1.00 84.00 87 GLY A N 1
ATOM 693 C CA . GLY A 1 87 ? -3.362 4.491 -15.122 1.00 84.00 87 GLY A CA 1
ATOM 694 C C . GLY A 1 87 ? -3.281 2.957 -15.101 1.00 84.00 87 GLY A C 1
ATOM 695 O O . GLY A 1 87 ? -3.375 2.326 -16.150 1.00 84.00 87 GLY A O 1
ATOM 696 N N . PHE A 1 88 ? -3.185 2.327 -13.926 1.00 91.00 88 PHE A N 1
ATOM 697 C CA . PHE A 1 88 ? -3.197 0.867 -13.794 1.00 91.00 88 PHE A CA 1
ATOM 698 C C . PHE A 1 88 ? -4.628 0.318 -13.647 1.00 91.00 88 PHE A C 1
ATOM 700 O O . PHE A 1 88 ? -5.101 0.023 -12.549 1.00 91.00 88 PHE A O 1
ATOM 707 N N . GLU A 1 89 ? -5.339 0.180 -14.770 1.00 91.38 89 GLU A N 1
ATOM 708 C CA . GLU A 1 89 ? -6.778 -0.149 -14.807 1.00 91.38 89 GLU A CA 1
ATOM 709 C C . GLU A 1 89 ? -7.162 -1.498 -14.176 1.00 91.38 89 GLU A C 1
ATOM 711 O O . GLU A 1 89 ? -8.304 -1.675 -13.742 1.00 91.38 89 GLU A O 1
ATOM 716 N N . ASN A 1 90 ? -6.235 -2.458 -14.143 1.00 95.56 90 ASN A N 1
ATOM 717 C CA . ASN A 1 90 ? -6.466 -3.816 -13.644 1.00 95.56 90 ASN A CA 1
ATOM 718 C C . ASN A 1 90 ? -5.719 -4.133 -12.344 1.00 95.56 90 ASN A C 1
ATOM 720 O O . ASN A 1 90 ? -5.781 -5.273 -11.875 1.00 95.56 90 ASN A O 1
ATOM 724 N N . LEU A 1 91 ? -5.074 -3.133 -11.736 1.00 96.88 91 LEU A N 1
ATOM 725 C CA . LEU A 1 91 ? -4.318 -3.320 -10.506 1.00 96.88 91 LEU A CA 1
ATOM 726 C C . LEU A 1 91 ? -5.251 -3.699 -9.357 1.00 96.88 91 LEU A C 1
ATOM 728 O O . LEU A 1 91 ? -6.193 -2.969 -9.051 1.00 96.88 91 LEU A O 1
ATOM 732 N N . LYS A 1 92 ? -4.969 -4.836 -8.721 1.00 97.19 92 LYS A N 1
ATOM 733 C CA . LYS A 1 92 ? -5.694 -5.358 -7.557 1.00 97.19 92 LYS A CA 1
ATOM 734 C C . LYS A 1 92 ? -4.884 -5.197 -6.280 1.00 97.19 92 LYS A C 1
ATOM 736 O O . LYS A 1 92 ? -5.455 -4.930 -5.230 1.00 97.19 92 LYS A O 1
ATOM 741 N N . GLU A 1 93 ? -3.566 -5.306 -6.360 1.00 97.88 93 GLU A N 1
ATOM 742 C CA . GLU A 1 93 ? -2.688 -5.265 -5.195 1.00 97.88 93 GLU A CA 1
ATOM 743 C C . GLU A 1 93 ? -1.583 -4.235 -5.400 1.00 97.88 93 GLU A C 1
ATOM 745 O O . GLU A 1 93 ? -0.879 -4.261 -6.409 1.00 97.88 93 GLU A O 1
ATOM 750 N N . LEU A 1 94 ? -1.420 -3.343 -4.426 1.00 96.31 94 LEU A N 1
ATOM 751 C CA . LEU A 1 94 ? -0.347 -2.358 -4.400 1.00 96.31 94 LEU A CA 1
ATOM 752 C C . LEU A 1 94 ? 0.355 -2.414 -3.050 1.00 96.31 94 LEU A C 1
ATOM 754 O O . LEU A 1 94 ? -0.279 -2.294 -2.002 1.00 96.31 94 LEU A O 1
ATOM 758 N N . THR A 1 95 ? 1.672 -2.569 -3.080 1.00 94.88 95 THR A N 1
ATOM 759 C CA . THR A 1 95 ? 2.514 -2.554 -1.886 1.00 94.88 95 THR A CA 1
ATOM 760 C C . THR A 1 95 ? 3.613 -1.519 -2.055 1.00 94.88 95 THR A C 1
ATOM 762 O O . THR A 1 95 ? 4.435 -1.635 -2.960 1.00 94.88 95 THR A O 1
ATOM 765 N N . LEU A 1 96 ? 3.614 -0.511 -1.182 1.00 91.75 96 LEU A N 1
ATOM 766 C CA . LEU A 1 96 ? 4.628 0.538 -1.110 1.00 91.75 96 LEU A CA 1
ATOM 767 C C . LEU A 1 96 ? 5.393 0.384 0.199 1.00 91.75 96 LEU A C 1
ATOM 769 O O . LEU A 1 96 ? 4.820 0.564 1.271 1.00 91.75 96 LEU A O 1
ATOM 773 N N . VAL A 1 97 ? 6.673 0.052 0.126 1.00 87.06 97 VAL A N 1
ATOM 774 C CA . VAL A 1 97 ? 7.545 -0.202 1.277 1.00 87.06 97 VAL A CA 1
ATOM 775 C C . VAL A 1 97 ? 8.744 0.728 1.195 1.00 87.06 97 VAL A C 1
ATOM 777 O O . VAL A 1 97 ? 9.219 0.985 0.101 1.00 87.06 97 VAL A O 1
ATOM 780 N N . GLU A 1 98 ? 9.212 1.236 2.336 1.00 75.19 98 GLU A N 1
ATOM 781 C CA . GLU A 1 98 ? 10.489 1.949 2.518 1.00 75.19 98 GLU A CA 1
ATOM 782 C C . GLU A 1 98 ? 10.816 3.035 1.474 1.00 75.19 98 GLU A C 1
ATOM 784 O O . GLU A 1 98 ? 11.147 2.742 0.335 1.00 75.19 98 GLU A O 1
ATOM 789 N N . ASN A 1 99 ? 10.819 4.314 1.871 1.00 66.25 99 ASN A N 1
ATOM 790 C CA . ASN A 1 99 ? 11.292 5.444 1.048 1.00 66.25 99 ASN A CA 1
ATOM 791 C C . ASN A 1 99 ? 10.882 5.387 -0.434 1.00 66.25 99 ASN A C 1
ATOM 793 O O . ASN A 1 99 ? 11.685 5.676 -1.324 1.00 66.25 99 ASN A O 1
ATOM 797 N N . CYS A 1 100 ? 9.620 5.043 -0.700 1.00 60.81 100 CYS A N 1
ATOM 798 C CA . CYS A 1 100 ? 9.033 5.273 -2.008 1.00 60.81 100 CYS A CA 1
ATOM 799 C C . CYS A 1 100 ? 8.790 6.779 -2.178 1.00 60.81 100 CYS A C 1
ATOM 801 O O . CYS A 1 100 ? 7.681 7.263 -1.961 1.00 60.81 100 CYS A O 1
ATOM 803 N N . THR A 1 101 ? 9.850 7.542 -2.449 1.00 57.84 101 THR A N 1
ATOM 804 C CA . THR A 1 101 ? 9.816 9.007 -2.446 1.00 57.84 101 THR A CA 1
ATOM 805 C C . THR A 1 101 ? 9.566 9.556 -3.839 1.00 57.84 101 THR A C 1
ATOM 807 O O . THR A 1 101 ? 10.073 9.035 -4.832 1.00 57.84 101 THR A O 1
ATOM 810 N N . GLY A 1 102 ? 8.831 10.669 -3.900 1.00 53.81 102 GLY A N 1
ATOM 811 C CA . GLY A 1 102 ? 8.798 11.517 -5.083 1.00 53.81 102 GLY A CA 1
ATOM 812 C C . GLY A 1 102 ? 10.220 11.892 -5.512 1.00 53.81 102 GLY A C 1
ATOM 813 O O . GLY A 1 102 ? 10.961 12.399 -4.667 1.00 53.81 102 GLY A O 1
ATOM 814 N N . ARG A 1 103 ? 10.566 11.775 -6.806 1.00 51.81 103 ARG A N 1
ATOM 815 C CA . ARG A 1 103 ? 11.802 12.343 -7.422 1.00 51.81 103 ARG A CA 1
ATOM 816 C C . ARG A 1 103 ? 12.093 13.807 -7.002 1.00 51.81 103 ARG A C 1
ATOM 818 O O . ARG A 1 103 ? 13.208 14.283 -7.168 1.00 51.81 103 ARG A O 1
ATOM 825 N N . PHE A 1 104 ? 11.100 14.517 -6.452 1.00 49.22 104 PHE A N 1
ATOM 826 C CA . PHE A 1 104 ? 11.128 15.939 -6.090 1.00 49.22 104 PHE A CA 1
ATOM 827 C C . PHE A 1 104 ? 10.789 16.252 -4.617 1.00 49.22 104 PHE A C 1
ATOM 829 O O . PHE A 1 104 ? 10.243 17.316 -4.345 1.00 49.22 104 PHE A O 1
ATOM 836 N N . HIS A 1 105 ? 11.058 15.354 -3.658 1.00 54.53 105 HIS A N 1
ATOM 837 C CA . HIS A 1 105 ? 10.645 15.544 -2.250 1.00 54.53 105 HIS A CA 1
ATOM 838 C C . HIS A 1 105 ? 9.138 15.816 -2.101 1.00 54.53 105 HIS A C 1
ATOM 840 O O . HIS A 1 105 ? 8.708 16.619 -1.274 1.00 54.53 105 HIS A O 1
ATOM 846 N N . ALA A 1 106 ? 8.316 15.171 -2.932 1.00 54.28 106 ALA A N 1
ATOM 847 C CA . ALA A 1 106 ? 6.876 15.345 -2.851 1.00 54.28 106 ALA A CA 1
ATOM 848 C C . ALA A 1 106 ? 6.372 14.833 -1.492 1.00 54.28 106 ALA A C 1
ATOM 850 O O . ALA A 1 106 ? 6.452 13.643 -1.186 1.00 54.28 106 ALA A O 1
ATOM 851 N N . GLU A 1 107 ? 5.828 15.743 -0.684 1.00 74.31 107 GLU A N 1
ATOM 852 C CA . GLU A 1 107 ? 5.221 15.411 0.608 1.00 74.31 107 GLU A CA 1
ATOM 853 C C . GLU A 1 107 ? 3.913 14.626 0.438 1.00 74.31 107 GLU A C 1
ATOM 855 O O . GLU A 1 107 ? 3.429 14.043 1.399 1.00 74.31 107 GLU A O 1
ATOM 860 N N . THR A 1 108 ? 3.332 14.594 -0.770 1.00 84.62 108 THR A N 1
ATOM 861 C CA . THR A 1 108 ? 2.038 13.957 -1.058 1.00 84.62 108 THR A CA 1
ATOM 862 C C . THR A 1 108 ? 2.129 12.949 -2.204 1.00 84.62 108 THR A C 1
ATOM 864 O O . THR A 1 108 ? 2.646 13.268 -3.275 1.00 84.62 108 THR A O 1
ATOM 867 N N . ILE A 1 109 ? 1.565 11.759 -1.990 1.00 86.56 109 ILE A N 1
ATOM 868 C CA . ILE A 1 109 ? 1.441 10.662 -2.953 1.00 86.56 109 ILE A CA 1
ATOM 869 C C . ILE A 1 109 ? -0.047 10.418 -3.220 1.00 86.56 109 ILE A C 1
ATOM 871 O O . ILE A 1 109 ? -0.822 10.157 -2.300 1.00 86.56 109 ILE A O 1
ATOM 875 N N . THR A 1 110 ? -0.456 10.487 -4.485 1.00 89.38 110 THR A N 1
ATOM 876 C CA . THR A 1 110 ? -1.834 10.198 -4.905 1.00 89.38 110 THR A CA 1
ATOM 877 C C . THR A 1 110 ? -1.922 8.806 -5.515 1.00 89.38 110 THR A C 1
ATOM 879 O O . THR A 1 110 ? -1.212 8.505 -6.469 1.00 89.38 110 THR A O 1
ATOM 882 N N . ILE A 1 111 ? -2.817 7.969 -5.002 1.00 91.56 111 ILE A N 1
ATOM 883 C CA . ILE A 1 111 ? -3.084 6.620 -5.501 1.00 91.56 111 ILE A CA 1
ATOM 884 C C . ILE A 1 111 ? -4.497 6.616 -6.079 1.00 91.56 111 ILE A C 1
ATOM 886 O O . ILE A 1 111 ? -5.465 6.757 -5.335 1.00 91.56 111 ILE A O 1
ATOM 890 N N . ASN A 1 112 ? -4.623 6.461 -7.395 1.00 91.62 112 ASN A N 1
ATOM 891 C CA . ASN A 1 112 ? -5.909 6.383 -8.086 1.00 91.62 112 ASN A CA 1
ATOM 892 C C . ASN A 1 112 ? -5.984 5.086 -8.897 1.00 91.62 112 ASN A C 1
ATOM 894 O O . ASN A 1 112 ? -5.488 5.009 -10.021 1.00 91.62 112 ASN A O 1
ATOM 898 N N . CYS A 1 113 ? -6.569 4.050 -8.299 1.00 92.56 113 CYS A N 1
ATOM 899 C CA . CYS A 1 113 ? -6.633 2.706 -8.869 1.00 92.56 113 CYS A CA 1
ATOM 900 C C . CYS A 1 113 ? -8.015 2.102 -8.582 1.00 92.56 113 CYS A C 1
ATOM 902 O O . CYS A 1 113 ? -8.275 1.573 -7.503 1.00 92.56 113 CYS A O 1
ATOM 904 N N . LEU A 1 114 ? -8.924 2.180 -9.559 1.00 91.44 114 LEU A N 1
ATOM 905 C CA . LEU A 1 114 ? -10.352 1.894 -9.354 1.00 91.44 114 LEU A CA 1
ATOM 906 C C . LEU A 1 114 ? -10.658 0.437 -8.966 1.00 91.44 114 LEU A C 1
ATOM 908 O O . LEU A 1 114 ? -11.611 0.178 -8.226 1.00 91.44 114 LEU A O 1
ATOM 912 N N . LYS A 1 115 ? -9.849 -0.511 -9.454 1.00 94.81 115 LYS A N 1
ATOM 913 C CA . LYS A 1 115 ? -9.966 -1.948 -9.154 1.00 94.81 115 LYS A CA 1
ATOM 914 C C . LYS A 1 115 ? -9.059 -2.404 -8.010 1.00 94.81 115 LYS A C 1
ATOM 916 O O . LYS A 1 115 ? -9.020 -3.602 -7.731 1.00 94.81 115 LYS A O 1
ATOM 921 N N . LEU A 1 116 ? -8.363 -1.471 -7.351 1.00 95.56 116 LEU A N 1
ATOM 922 C CA . LEU A 1 116 ? -7.469 -1.797 -6.250 1.00 95.56 116 LEU A CA 1
ATOM 923 C C . LEU A 1 116 ? -8.271 -2.389 -5.098 1.00 95.56 116 LEU A C 1
ATOM 925 O O . LEU A 1 116 ? -9.309 -1.869 -4.703 1.00 95.56 116 LEU A O 1
ATOM 929 N N . GLN A 1 117 ? -7.765 -3.503 -4.604 1.00 95.31 117 GLN A N 1
ATOM 930 C CA . GLN A 1 117 ? -8.434 -4.460 -3.744 1.00 95.31 117 GLN A CA 1
ATOM 931 C C . GLN A 1 117 ? -7.664 -4.608 -2.422 1.00 95.31 117 GLN A C 1
ATOM 933 O O . GLN A 1 117 ? -8.263 -4.590 -1.346 1.00 95.31 117 GLN A O 1
ATOM 938 N N . SER A 1 118 ? -6.332 -4.622 -2.503 1.00 96.06 118 SER A N 1
ATOM 939 C CA . SER A 1 118 ? -5.403 -4.638 -1.375 1.00 96.06 118 SER A CA 1
ATOM 940 C C . SER A 1 118 ? -4.369 -3.518 -1.502 1.00 96.06 118 SER A C 1
ATOM 942 O O . SER A 1 118 ? -3.730 -3.371 -2.547 1.00 96.06 118 SER A O 1
ATOM 944 N N . LEU A 1 119 ? -4.193 -2.739 -0.435 1.00 95.31 119 LEU A N 1
ATOM 945 C CA . LEU A 1 119 ? -3.199 -1.672 -0.344 1.00 95.31 119 LEU A CA 1
ATOM 946 C C . LEU A 1 119 ? -2.356 -1.853 0.916 1.00 95.31 119 LEU A C 1
ATOM 948 O O . LEU A 1 119 ? -2.877 -1.822 2.028 1.00 95.31 119 LEU A O 1
ATOM 952 N N . THR A 1 120 ? -1.045 -1.984 0.740 1.00 94.19 120 THR A N 1
ATOM 953 C CA . THR A 1 120 ? -0.073 -1.993 1.835 1.00 94.19 120 THR A CA 1
ATOM 954 C C . THR A 1 120 ? 0.818 -0.764 1.741 1.00 94.19 120 THR A C 1
ATOM 956 O O . THR A 1 120 ? 1.482 -0.543 0.731 1.00 94.19 120 THR A O 1
ATOM 959 N N . LEU A 1 121 ? 0.843 0.028 2.809 1.00 91.94 121 LEU A N 1
ATOM 960 C CA . LEU A 1 121 ? 1.668 1.216 2.969 1.00 91.94 121 LEU A CA 1
ATOM 961 C C . LEU A 1 121 ? 2.636 0.984 4.128 1.00 91.94 121 LEU A C 1
ATOM 963 O O . LEU A 1 121 ? 2.209 0.849 5.274 1.00 91.94 121 LEU A O 1
ATOM 967 N N . ASN A 1 122 ? 3.933 0.965 3.831 1.00 89.69 122 ASN A N 1
ATOM 968 C CA . ASN A 1 122 ? 5.005 0.928 4.814 1.00 89.69 122 ASN A CA 1
ATOM 969 C C . ASN A 1 122 ? 6.006 2.084 4.642 1.00 89.69 122 ASN A C 1
ATOM 971 O O . ASN A 1 122 ? 7.166 1.848 4.289 1.00 89.69 122 ASN A O 1
ATOM 975 N N . PRO A 1 123 ? 5.562 3.347 4.811 1.00 83.00 123 PRO A N 1
ATOM 976 C CA . PRO A 1 123 ? 6.422 4.503 4.615 1.00 83.00 123 PRO A CA 1
ATOM 977 C C . PRO A 1 123 ? 7.434 4.643 5.757 1.00 83.00 123 PRO A C 1
ATOM 979 O O . PRO A 1 123 ? 7.096 4.504 6.937 1.00 83.00 123 PRO A O 1
ATOM 982 N N . VAL A 1 124 ? 8.673 4.974 5.396 1.00 76.19 124 VAL A N 1
ATOM 983 C CA . VAL A 1 124 ? 9.739 5.329 6.349 1.00 76.19 124 VAL A CA 1
ATOM 984 C C . VAL A 1 124 ? 9.785 6.835 6.599 1.00 76.19 124 VAL A C 1
ATOM 986 O O . VAL A 1 124 ? 10.118 7.232 7.709 1.00 76.19 124 VAL A O 1
ATOM 989 N N . ASP A 1 125 ? 9.370 7.648 5.625 1.00 75.12 125 ASP A N 1
ATOM 990 C CA . ASP A 1 125 ? 9.265 9.103 5.730 1.00 75.12 125 ASP A CA 1
ATOM 991 C C . ASP A 1 125 ? 7.816 9.570 5.952 1.00 75.12 125 ASP A C 1
ATOM 993 O O . ASP A 1 125 ? 6.849 8.813 5.828 1.00 75.12 125 ASP A O 1
ATOM 997 N N . ARG A 1 126 ? 7.654 10.849 6.304 1.00 74.19 126 ARG A N 1
ATOM 998 C CA . ARG A 1 126 ? 6.337 11.477 6.471 1.00 74.19 126 ARG A CA 1
ATOM 999 C C . ARG A 1 126 ? 5.768 11.859 5.114 1.00 74.19 126 ARG A C 1
ATOM 1001 O O . ARG A 1 126 ? 6.076 12.927 4.592 1.00 74.19 126 ARG A O 1
ATOM 1008 N N . HIS A 1 127 ? 4.906 11.004 4.585 1.00 78.44 127 HIS A N 1
ATOM 1009 C CA . HIS A 1 127 ? 4.136 11.300 3.386 1.00 78.44 127 HIS A CA 1
ATOM 1010 C C . HIS A 1 127 ? 2.673 11.551 3.739 1.00 78.44 127 HIS A C 1
ATOM 1012 O O . HIS A 1 127 ? 2.162 11.105 4.759 1.00 78.44 127 HIS A O 1
ATOM 1018 N N . THR A 1 128 ? 1.988 12.286 2.885 1.00 84.50 128 THR A N 1
ATOM 1019 C CA . THR A 1 128 ? 0.536 12.360 2.845 1.00 84.50 128 THR A CA 1
ATOM 1020 C C . THR A 1 128 ? 0.067 11.467 1.713 1.00 84.50 128 THR A C 1
ATOM 1022 O O . THR A 1 128 ? 0.585 11.555 0.604 1.00 84.50 128 THR A O 1
ATOM 1025 N N . PHE A 1 129 ? -0.915 10.616 1.966 1.00 87.75 129 PHE A N 1
ATOM 1026 C CA . PHE A 1 129 ? -1.497 9.747 0.954 1.00 87.75 129 PHE A CA 1
ATOM 1027 C C . PHE A 1 129 ? -2.902 10.229 0.619 1.00 87.75 129 PHE A C 1
ATOM 1029 O O . PHE A 1 129 ? -3.723 10.407 1.515 1.00 87.75 129 PHE A O 1
ATOM 1036 N N . ILE A 1 130 ? -3.183 10.422 -0.667 1.00 89.56 130 ILE A N 1
ATOM 1037 C CA . ILE A 1 130 ? -4.532 10.674 -1.182 1.00 89.56 130 ILE A CA 1
ATOM 1038 C C . ILE A 1 130 ? -4.948 9.439 -1.971 1.00 89.56 130 ILE A C 1
ATOM 1040 O O . ILE A 1 130 ? -4.409 9.184 -3.045 1.00 89.56 130 ILE A O 1
ATOM 1044 N N . VAL A 1 131 ? -5.890 8.662 -1.444 1.00 89.94 131 VAL A N 1
ATOM 1045 C CA . VAL A 1 131 ? -6.292 7.374 -2.021 1.00 89.94 131 VAL A CA 1
ATOM 1046 C C . VAL A 1 131 ? -7.701 7.463 -2.613 1.00 89.94 131 VAL A C 1
ATOM 1048 O O . VAL A 1 131 ? -8.655 7.845 -1.938 1.00 89.94 131 VAL A O 1
ATOM 1051 N N . SER A 1 132 ? -7.836 7.080 -3.882 1.00 91.44 132 SER A N 1
ATOM 1052 C CA . SER A 1 132 ? -9.105 6.816 -4.566 1.00 91.44 132 SER A CA 1
ATOM 1053 C C . SER A 1 132 ? -9.082 5.373 -5.082 1.00 91.44 132 SER A C 1
ATOM 1055 O O . SER A 1 132 ? -8.432 5.044 -6.078 1.00 91.44 132 SER A O 1
ATOM 1057 N N . ALA A 1 133 ? -9.728 4.487 -4.321 1.00 91.25 133 ALA A N 1
ATOM 1058 C CA . ALA A 1 133 ? -9.755 3.043 -4.544 1.00 91.25 133 ALA A CA 1
ATOM 1059 C C . ALA A 1 133 ? -11.104 2.456 -4.068 1.00 91.25 133 ALA A C 1
ATOM 1061 O O . ALA A 1 133 ? -11.171 1.835 -3.012 1.00 91.25 133 ALA A O 1
ATOM 1062 N N . PRO A 1 134 ? -12.208 2.655 -4.812 1.00 89.56 134 PRO A N 1
ATOM 1063 C CA . PRO A 1 134 ? -13.564 2.270 -4.386 1.00 89.56 134 PRO A CA 1
ATOM 1064 C C . PRO A 1 134 ? -13.791 0.755 -4.220 1.00 89.56 134 PRO A C 1
ATOM 1066 O O . PRO A 1 134 ? -14.808 0.334 -3.654 1.00 89.56 134 PRO A O 1
ATOM 1069 N N . SER A 1 135 ? -12.880 -0.071 -4.741 1.00 91.75 135 SER A N 1
ATOM 1070 C CA . SER A 1 135 ? -12.918 -1.537 -4.636 1.00 91.75 135 SER A CA 1
ATOM 1071 C C . SER A 1 135 ? -12.062 -2.084 -3.487 1.00 91.75 135 SER A C 1
ATOM 1073 O O . SER A 1 135 ? -11.956 -3.305 -3.350 1.00 91.75 135 SER A O 1
ATOM 1075 N N . LEU A 1 136 ? -11.447 -1.213 -2.678 1.00 92.12 136 LEU A N 1
ATOM 1076 C CA . LEU A 1 136 ? -10.491 -1.624 -1.660 1.00 92.12 136 LEU A CA 1
ATOM 1077 C C . LEU A 1 136 ? -11.213 -2.392 -0.544 1.00 92.12 136 LEU A C 1
ATOM 1079 O O . LEU A 1 136 ? -12.187 -1.921 0.043 1.00 92.12 136 LEU A O 1
ATOM 1083 N N . TYR A 1 137 ? -10.740 -3.598 -0.246 1.00 91.06 137 TYR A N 1
ATOM 1084 C CA . TYR A 1 137 ? -11.239 -4.409 0.867 1.00 91.06 137 TYR A CA 1
ATOM 1085 C C . TYR A 1 137 ? -10.202 -4.571 1.973 1.00 91.06 137 TYR A C 1
ATOM 1087 O O . TYR A 1 137 ? -10.590 -4.820 3.109 1.00 91.06 137 TYR A O 1
ATOM 1095 N N . TYR A 1 138 ? -8.914 -4.423 1.664 1.00 91.94 138 TYR A N 1
ATOM 1096 C CA . TYR A 1 138 ? -7.838 -4.548 2.636 1.00 91.94 138 TYR A CA 1
ATOM 1097 C C . TYR A 1 138 ? -6.911 -3.337 2.574 1.00 91.94 138 TYR A C 1
ATOM 1099 O O . TYR A 1 138 ? -6.375 -3.004 1.515 1.00 91.94 138 TYR A O 1
ATOM 1107 N N . LEU A 1 139 ? -6.702 -2.706 3.725 1.00 92.50 139 LEU A N 1
ATOM 1108 C CA . LEU A 1 139 ? -5.707 -1.661 3.920 1.00 92.50 139 LEU A CA 1
ATOM 1109 C C . LEU A 1 139 ? -4.772 -2.069 5.056 1.00 92.50 139 LEU A C 1
ATOM 1111 O O . LEU A 1 139 ? -5.224 -2.302 6.171 1.00 92.50 139 LEU A O 1
ATOM 1115 N N . SER A 1 140 ? -3.472 -2.084 4.792 1.00 92.38 140 SER A N 1
ATOM 1116 C CA . SER A 1 140 ? -2.432 -2.260 5.802 1.00 92.38 140 SER A CA 1
ATOM 1117 C C . SER A 1 140 ? -1.557 -1.020 5.846 1.00 92.38 140 SER A C 1
ATOM 1119 O O . SER A 1 140 ? -0.882 -0.710 4.868 1.00 92.38 140 SER A O 1
ATOM 1121 N N . TYR A 1 141 ? -1.527 -0.336 6.983 1.00 90.44 141 TYR A N 1
ATOM 1122 C CA . TYR A 1 141 ? -0.631 0.781 7.243 1.00 90.44 141 TYR A CA 1
ATOM 1123 C C . TYR A 1 141 ? 0.352 0.395 8.346 1.00 90.44 141 TYR A C 1
ATOM 1125 O O . TYR A 1 141 ? -0.043 0.180 9.485 1.00 90.44 141 TYR A O 1
ATOM 1133 N N . CYS A 1 142 ? 1.635 0.327 8.018 1.00 88.75 142 CYS A N 1
ATOM 1134 C CA . CYS A 1 142 ? 2.706 0.036 8.961 1.00 88.75 142 CYS A CA 1
ATOM 1135 C C . CYS A 1 142 ? 3.729 1.164 8.891 1.00 88.75 142 CYS A C 1
ATOM 1137 O O . CYS A 1 142 ? 4.276 1.410 7.834 1.00 88.75 142 CYS A O 1
ATOM 1139 N N . SER A 1 143 ? 4.030 1.890 9.958 1.00 85.94 143 SER A N 1
ATOM 1140 C CA . SER A 1 143 ? 5.043 2.945 9.855 1.00 85.94 143 SER A CA 1
ATOM 1141 C C . SER A 1 143 ? 5.600 3.340 11.207 1.00 85.94 143 SER A C 1
ATOM 1143 O O . SER A 1 143 ? 4.950 3.206 12.237 1.00 85.94 143 SER A O 1
ATOM 1145 N N . ARG A 1 144 ? 6.807 3.906 11.197 1.00 80.75 144 ARG A N 1
ATOM 1146 C CA . ARG A 1 144 ? 7.370 4.626 12.350 1.00 80.75 144 ARG A CA 1
ATOM 1147 C C . ARG A 1 144 ? 6.827 6.055 12.474 1.00 80.75 144 ARG A C 1
ATOM 1149 O O . ARG A 1 144 ? 7.229 6.804 13.365 1.00 80.75 144 ARG A O 1
ATOM 1156 N N . HIS A 1 145 ? 5.960 6.466 11.551 1.00 76.44 145 HIS A N 1
ATOM 1157 C CA . HIS A 1 145 ? 5.364 7.791 11.481 1.00 76.44 145 HIS A CA 1
ATOM 1158 C C . HIS A 1 145 ? 3.856 7.702 11.265 1.00 76.44 145 HIS A C 1
ATOM 1160 O O . HIS A 1 145 ? 3.355 6.812 10.581 1.00 76.44 145 HIS A O 1
ATOM 1166 N N . VAL A 1 146 ? 3.119 8.672 11.801 1.00 76.44 146 VAL A N 1
ATOM 1167 C CA . VAL A 1 146 ? 1.705 8.840 11.463 1.00 76.44 146 VAL A CA 1
ATOM 1168 C C . VAL A 1 146 ? 1.599 9.793 10.276 1.00 76.44 146 VAL A C 1
ATOM 1170 O O . VAL A 1 146 ? 1.728 11.012 10.416 1.00 76.44 146 VAL A O 1
ATOM 1173 N N . SER A 1 147 ? 1.381 9.211 9.105 1.00 76.56 147 SER A N 1
ATOM 1174 C CA . SER A 1 147 ? 1.103 9.922 7.861 1.00 76.56 147 SER A CA 1
ATOM 1175 C C . SER A 1 147 ? -0.349 10.383 7.817 1.00 76.56 147 SER A C 1
ATOM 1177 O O . SER A 1 147 ? -1.231 9.738 8.389 1.00 76.56 147 SER A O 1
ATOM 1179 N N . ALA A 1 148 ? -0.614 11.482 7.113 1.00 76.19 148 ALA A N 1
ATOM 1180 C CA . ALA A 1 148 ? -1.985 11.835 6.777 1.00 76.19 148 ALA A CA 1
ATOM 1181 C C . ALA A 1 148 ? -2.477 10.891 5.671 1.00 76.19 148 ALA A C 1
ATOM 1183 O O . ALA A 1 148 ? -1.824 10.753 4.637 1.00 76.19 148 ALA A O 1
ATOM 1184 N N . LEU A 1 149 ? -3.611 10.230 5.893 1.00 81.88 149 LEU A N 1
ATOM 1185 C CA . LEU A 1 149 ? -4.262 9.375 4.906 1.00 81.88 149 LEU A CA 1
ATOM 1186 C C . LEU A 1 149 ? -5.635 9.966 4.602 1.00 81.88 149 LEU A C 1
ATOM 1188 O O . LEU A 1 149 ? -6.544 9.903 5.426 1.00 81.88 149 LEU A O 1
ATOM 1192 N N . PHE A 1 150 ? -5.767 10.551 3.419 1.00 79.38 150 PHE A N 1
ATOM 1193 C CA . PHE A 1 150 ? -7.011 11.110 2.921 1.00 79.38 150 PHE A CA 1
ATOM 1194 C C . PHE A 1 150 ? -7.612 10.194 1.873 1.00 79.38 150 PHE A C 1
ATOM 1196 O O . PHE A 1 150 ? -6.912 9.601 1.050 1.00 79.38 150 PHE A O 1
ATOM 1203 N N . ALA A 1 151 ? -8.934 10.140 1.873 1.00 74.31 151 ALA A N 1
ATOM 1204 C CA . ALA A 1 151 ? -9.692 9.444 0.862 1.00 74.31 151 ALA A CA 1
ATOM 1205 C C . ALA A 1 151 ? -10.591 10.443 0.143 1.00 74.31 151 ALA A C 1
ATOM 1207 O O . ALA A 1 151 ? -11.282 11.231 0.788 1.00 74.31 151 ALA A O 1
ATOM 1208 N N . ARG A 1 152 ? -10.525 10.465 -1.190 1.00 67.75 152 ARG A N 1
ATOM 1209 C CA . ARG A 1 152 ? -11.155 11.537 -1.977 1.00 67.75 152 ARG A CA 1
ATOM 1210 C C . ARG A 1 152 ? -12.686 11.492 -1.920 1.00 67.75 152 ARG A C 1
ATOM 1212 O O . ARG A 1 152 ? -13.309 12.545 -1.888 1.00 67.75 152 ARG A O 1
ATOM 1219 N N . ASP A 1 153 ? -13.249 10.287 -1.854 1.00 69.56 153 ASP A N 1
ATOM 1220 C CA . ASP A 1 153 ? -14.687 10.019 -1.995 1.00 69.56 153 ASP A CA 1
ATOM 1221 C C . ASP A 1 153 ? -15.270 9.263 -0.776 1.00 69.56 153 ASP A C 1
ATOM 1223 O O . ASP A 1 153 ? -16.250 8.534 -0.904 1.00 69.56 153 ASP A O 1
ATOM 1227 N N . GLY A 1 154 ? -14.652 9.405 0.405 1.00 65.81 154 GLY A N 1
ATOM 1228 C CA . GLY A 1 154 ? -14.939 8.591 1.602 1.00 65.81 154 GLY A CA 1
ATOM 1229 C C . GLY A 1 154 ? -13.920 7.467 1.802 1.00 65.81 154 GLY A C 1
ATOM 1230 O O . GLY A 1 154 ? -13.092 7.232 0.919 1.00 65.81 154 GLY A O 1
ATOM 1231 N N . PHE A 1 155 ? -13.911 6.809 2.969 1.00 71.00 155 PHE A N 1
ATOM 1232 C CA . PHE A 1 155 ? -12.857 5.841 3.277 1.00 71.00 155 PHE A CA 1
ATOM 1233 C C . PHE A 1 155 ? -12.885 4.671 2.278 1.00 71.00 155 PHE A C 1
ATOM 1235 O O . PHE A 1 155 ? -13.937 4.076 2.046 1.00 71.00 155 PHE A O 1
ATOM 1242 N N . PRO A 1 156 ? -11.751 4.323 1.640 1.00 69.75 156 PRO A N 1
ATOM 1243 C CA . PRO A 1 156 ? -11.790 3.461 0.469 1.00 69.75 156 PRO A CA 1
ATOM 1244 C C . PRO A 1 156 ? -12.029 1.997 0.850 1.00 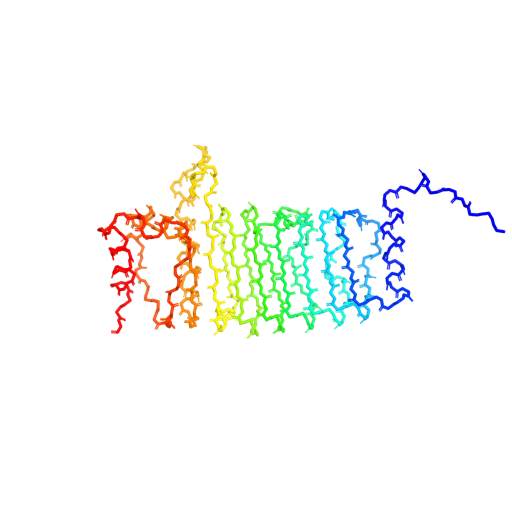69.75 156 PRO A C 1
ATOM 1246 O O . PRO A 1 156 ? -12.473 1.217 0.011 1.00 69.75 156 PRO A O 1
ATOM 1249 N N . CYS A 1 157 ? -11.729 1.613 2.097 1.00 77.31 157 CYS A N 1
ATOM 1250 C CA . CYS A 1 157 ? -11.694 0.222 2.520 1.00 77.31 157 CYS A CA 1
ATOM 1251 C C . CYS A 1 157 ? -13.037 -0.253 3.083 1.00 77.31 157 CYS A C 1
ATOM 1253 O O . CYS A 1 157 ? -13.549 0.313 4.041 1.00 77.31 157 CYS A O 1
ATOM 1255 N N . LYS A 1 158 ? -13.575 -1.345 2.535 1.00 74.56 158 LYS A N 1
ATOM 1256 C CA . LYS A 1 158 ? -14.889 -1.886 2.923 1.00 74.56 158 LYS A CA 1
ATOM 1257 C C . LYS A 1 158 ? -14.850 -3.028 3.937 1.00 74.56 158 LYS A C 1
ATOM 1259 O O . LYS A 1 158 ? -15.900 -3.375 4.469 1.00 74.56 158 LYS A O 1
ATOM 1264 N N . THR A 1 159 ? -13.692 -3.659 4.165 1.00 83.81 159 THR A N 1
ATOM 1265 C CA . THR A 1 159 ? -13.632 -4.914 4.945 1.00 83.81 159 THR A CA 1
ATOM 1266 C C . THR A 1 159 ? -12.653 -4.856 6.110 1.00 83.81 159 THR A C 1
ATOM 1268 O O . THR A 1 159 ? -13.079 -4.989 7.253 1.00 83.81 159 THR A O 1
ATOM 1271 N N . GLN A 1 160 ? -11.362 -4.667 5.854 1.00 87.25 160 GLN A N 1
ATOM 1272 C CA . GLN A 1 160 ? -10.335 -4.812 6.880 1.00 87.25 160 GLN A CA 1
ATOM 1273 C C . GLN A 1 160 ? -9.292 -3.704 6.811 1.00 87.25 160 GLN A C 1
ATOM 1275 O O . GLN A 1 160 ? -8.715 -3.426 5.758 1.00 87.25 160 GLN A O 1
ATOM 1280 N N . VAL A 1 161 ? -9.007 -3.121 7.971 1.00 87.50 161 VAL A N 1
ATOM 1281 C CA . VAL A 1 161 ? -7.922 -2.164 8.162 1.00 87.50 161 VAL A CA 1
ATOM 1282 C C . VAL A 1 161 ? -6.970 -2.697 9.217 1.00 87.50 161 VAL A C 1
ATOM 1284 O O . VAL A 1 161 ? -7.386 -3.061 10.313 1.00 87.50 161 VAL A O 1
ATOM 1287 N N . TYR A 1 162 ? -5.687 -2.711 8.892 1.00 89.75 162 TYR A N 1
ATOM 1288 C CA . TYR A 1 162 ? -4.604 -2.981 9.822 1.00 89.75 162 TYR A CA 1
ATOM 1289 C C . TYR A 1 162 ? -3.758 -1.722 9.995 1.00 89.75 162 TYR A C 1
ATOM 1291 O O . TYR A 1 162 ? -3.314 -1.138 9.004 1.00 89.75 162 TYR A O 1
ATOM 1299 N N . ILE A 1 163 ? -3.537 -1.304 11.243 1.00 88.06 163 ILE A N 1
ATOM 1300 C CA . ILE A 1 163 ? -2.692 -0.156 11.584 1.00 88.06 163 ILE A CA 1
ATOM 1301 C C . ILE A 1 163 ? -1.617 -0.596 12.581 1.00 88.06 163 ILE A C 1
ATOM 1303 O O . ILE A 1 163 ? -1.911 -1.082 13.674 1.00 88.06 163 ILE A O 1
ATOM 1307 N N . ASP A 1 164 ? -0.362 -0.378 12.200 1.00 88.81 164 ASP A N 1
ATOM 1308 C CA . ASP A 1 164 ? 0.831 -0.667 12.988 1.00 88.81 164 ASP A CA 1
ATOM 1309 C C . ASP A 1 164 ? 1.764 0.549 13.030 1.00 88.81 164 ASP A C 1
ATOM 1311 O O . ASP A 1 164 ? 2.609 0.755 12.156 1.00 88.81 164 ASP A O 1
ATOM 1315 N N . ILE A 1 165 ? 1.593 1.386 14.051 1.00 85.75 165 ILE A N 1
ATOM 1316 C CA . ILE A 1 165 ? 2.503 2.482 14.367 1.00 85.75 165 ILE A CA 1
ATOM 1317 C C . ILE A 1 165 ? 3.604 1.954 15.280 1.00 85.75 165 ILE A C 1
ATOM 1319 O O . ILE A 1 165 ? 3.368 1.663 16.452 1.00 85.75 165 ILE A O 1
ATOM 1323 N N . ARG A 1 166 ? 4.819 1.862 14.739 1.00 83.81 166 ARG A N 1
ATOM 1324 C CA . ARG A 1 166 ? 5.985 1.315 15.435 1.00 83.81 166 ARG A CA 1
ATOM 1325 C C . ARG A 1 166 ? 6.801 2.392 16.126 1.00 83.81 166 ARG A C 1
ATOM 1327 O O . ARG A 1 166 ? 6.994 3.490 15.598 1.00 83.81 166 ARG A O 1
ATOM 1334 N N . LYS A 1 167 ? 7.393 2.038 17.261 1.00 80.75 167 LYS A N 1
ATOM 1335 C CA . LYS A 1 167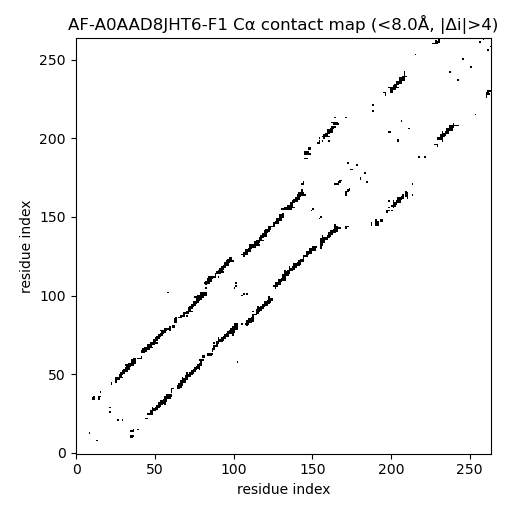 ? 8.396 2.849 17.948 1.00 80.75 167 LYS A CA 1
ATOM 1336 C C . LYS A 1 167 ? 9.629 3.038 17.067 1.00 80.75 167 LYS A C 1
ATOM 1338 O O . LYS A 1 167 ? 10.127 2.116 16.420 1.00 80.75 167 LYS A O 1
ATOM 1343 N N . ASN A 1 168 ? 10.192 4.239 17.101 1.00 76.50 168 ASN A N 1
ATOM 1344 C CA . ASN A 1 168 ? 11.483 4.551 16.510 1.00 76.50 168 ASN A CA 1
ATOM 1345 C C . ASN A 1 168 ? 12.522 4.740 17.623 1.00 76.50 168 ASN A C 1
ATOM 1347 O O . ASN A 1 168 ? 12.543 5.776 18.279 1.00 76.50 168 ASN A O 1
ATOM 1351 N N . ASN A 1 169 ? 13.414 3.764 17.817 1.00 77.00 169 ASN A N 1
ATOM 1352 C CA . ASN A 1 169 ? 14.374 3.731 18.937 1.00 77.00 169 ASN A CA 1
ATOM 1353 C C . ASN A 1 169 ? 13.698 3.761 20.322 1.00 77.00 169 ASN A C 1
ATOM 1355 O O . ASN A 1 169 ? 14.164 4.443 21.225 1.00 77.00 169 ASN A O 1
ATOM 1359 N N . GLY A 1 170 ? 12.585 3.039 20.478 1.00 73.44 170 GLY A N 1
ATOM 1360 C CA . GLY A 1 170 ? 11.860 2.938 21.751 1.00 73.44 170 GLY A CA 1
ATOM 1361 C C . GLY A 1 170 ? 10.823 4.039 22.004 1.00 73.44 170 GLY A C 1
ATOM 1362 O O . GLY A 1 170 ? 10.063 3.924 22.960 1.00 73.44 170 GLY A O 1
ATOM 1363 N N . GLU A 1 171 ? 10.723 5.047 21.133 1.00 69.50 171 GLU A N 1
ATOM 1364 C CA . GLU A 1 171 ? 9.784 6.168 21.278 1.00 69.50 171 GLU A CA 1
ATOM 1365 C C . GLU A 1 171 ? 8.842 6.292 20.069 1.00 69.50 171 GLU A C 1
ATOM 1367 O O . GLU A 1 171 ? 9.267 6.142 18.924 1.00 69.50 171 GLU A O 1
ATOM 1372 N N . PHE A 1 172 ? 7.564 6.620 20.292 1.00 65.50 172 PHE A N 1
ATOM 1373 C CA . PHE A 1 172 ? 6.581 6.853 19.215 1.00 65.50 172 PHE A CA 1
ATOM 1374 C C . PHE A 1 172 ? 6.796 8.169 18.459 1.00 65.50 172 PHE A C 1
ATOM 1376 O O . PHE A 1 172 ? 6.453 8.292 17.284 1.00 65.50 172 PHE A O 1
ATOM 1383 N N . PHE A 1 173 ? 7.386 9.162 19.120 1.00 65.31 173 PHE A N 1
ATOM 1384 C CA . PHE A 1 173 ? 7.542 10.511 18.590 1.00 65.31 173 PHE A CA 1
ATOM 1385 C C . PHE A 1 173 ? 8.972 10.970 18.843 1.00 65.31 173 PHE A C 1
ATOM 1387 O O . PHE A 1 173 ? 9.213 11.769 19.740 1.00 65.31 173 PHE A O 1
ATOM 1394 N N . LYS A 1 174 ? 9.937 10.438 18.079 1.00 51.81 174 LYS A N 1
ATOM 1395 C CA . LYS A 1 174 ? 11.339 10.863 18.196 1.00 51.81 174 LYS A CA 1
ATOM 1396 C C . LYS A 1 174 ? 11.415 12.382 17.984 1.00 51.81 174 LYS A C 1
ATOM 1398 O O . LYS A 1 174 ? 11.165 12.882 16.883 1.00 51.81 174 LYS A O 1
ATOM 1403 N N . CYS A 1 175 ? 11.679 13.107 19.066 1.00 45.97 175 CYS A N 1
ATOM 1404 C CA . CYS A 1 175 ? 11.688 14.561 19.111 1.00 45.97 175 CYS A CA 1
ATOM 1405 C C . CYS A 1 175 ? 12.931 15.099 18.405 1.00 45.97 175 CYS A C 1
ATOM 1407 O O . CYS A 1 175 ? 14.040 14.985 18.920 1.00 45.97 175 CYS A O 1
ATOM 1409 N N . TYR A 1 176 ? 12.757 15.749 17.256 1.00 44.38 176 TYR A N 1
ATOM 1410 C CA . TYR A 1 176 ? 13.728 16.751 16.826 1.00 44.38 176 TYR A CA 1
ATOM 1411 C C . TYR A 1 176 ? 13.466 17.995 17.675 1.00 44.38 176 TYR A C 1
ATOM 1413 O O . TYR A 1 176 ? 12.421 18.632 17.538 1.00 44.38 176 TYR A O 1
ATOM 1421 N N . ILE A 1 177 ? 14.387 18.277 18.593 1.00 44.66 177 ILE A N 1
ATOM 1422 C CA . ILE A 1 177 ? 14.296 19.297 19.652 1.00 44.66 177 ILE A CA 1
ATOM 1423 C C . ILE A 1 177 ? 14.181 20.739 19.093 1.00 44.66 177 ILE A C 1
ATOM 1425 O O . ILE A 1 177 ? 13.871 21.662 19.837 1.00 44.66 177 ILE A O 1
ATOM 1429 N N . ASP A 1 178 ? 14.285 20.935 17.773 1.00 46.31 178 ASP A N 1
ATOM 1430 C CA . ASP A 1 178 ? 14.475 22.259 17.161 1.00 46.31 178 ASP A CA 1
ATOM 1431 C C . ASP A 1 178 ? 13.262 22.839 16.395 1.00 46.31 178 ASP A C 1
ATOM 1433 O O . ASP A 1 178 ? 13.365 23.898 15.776 1.00 46.31 178 ASP A O 1
ATOM 1437 N N . ARG A 1 179 ? 12.085 22.195 16.415 1.00 48.28 179 ARG A N 1
ATOM 1438 C CA . ARG A 1 179 ? 10.819 22.781 15.901 1.00 48.28 179 ARG A CA 1
ATOM 1439 C C . ARG A 1 179 ? 9.829 23.005 17.046 1.00 48.28 179 ARG A C 1
ATOM 1441 O O . ARG A 1 179 ? 9.968 22.345 18.072 1.00 48.28 179 ARG A O 1
ATOM 1448 N N . PRO A 1 180 ? 8.799 23.871 16.904 1.00 54.44 180 PRO A N 1
ATOM 1449 C CA . PRO A 1 180 ? 7.752 24.003 17.917 1.00 54.44 180 PRO A CA 1
ATOM 1450 C C . PRO A 1 180 ? 7.011 22.665 18.067 1.00 54.44 180 PRO A C 1
ATOM 1452 O O . PRO A 1 180 ? 6.056 22.362 17.352 1.00 54.44 180 PRO A O 1
ATOM 1455 N N . TYR A 1 181 ? 7.511 21.856 19.002 1.00 59.09 181 TYR A N 1
ATOM 1456 C CA . TYR A 1 181 ? 7.156 20.470 19.304 1.00 59.09 181 TYR A CA 1
ATOM 1457 C C . TYR A 1 181 ? 5.645 20.256 19.394 1.00 59.09 181 TYR A C 1
ATOM 1459 O O . TYR A 1 181 ? 5.103 19.293 18.852 1.00 59.09 181 TYR A O 1
ATOM 1467 N N . LEU A 1 182 ? 4.957 21.222 20.002 1.00 62.31 182 LEU A N 1
ATOM 1468 C CA . LEU A 1 182 ? 3.509 21.229 20.127 1.00 62.31 182 LEU A CA 1
ATOM 1469 C C . LEU A 1 182 ? 2.814 21.168 18.765 1.00 62.31 182 LEU A C 1
ATOM 1471 O O . LEU A 1 182 ? 1.955 20.318 18.584 1.00 62.31 182 LEU A O 1
ATOM 1475 N N . THR A 1 183 ? 3.183 21.994 17.787 1.00 64.94 183 THR A N 1
ATOM 1476 C CA . THR A 1 183 ? 2.491 22.036 16.486 1.00 64.94 183 THR A CA 1
ATOM 1477 C C . THR A 1 183 ? 2.598 20.708 15.739 1.00 64.94 183 THR A C 1
ATOM 1479 O O . THR A 1 183 ? 1.620 20.232 15.168 1.00 64.94 183 THR A O 1
ATOM 1482 N N . LEU A 1 184 ? 3.773 20.079 15.788 1.00 67.50 184 LEU A N 1
ATOM 1483 C CA . LEU A 1 184 ? 4.021 18.808 15.113 1.00 67.50 184 LEU A CA 1
ATOM 1484 C C . LEU A 1 184 ? 3.288 17.649 15.790 1.00 67.50 184 LEU A C 1
ATOM 1486 O O . LEU A 1 184 ? 2.683 16.826 15.110 1.00 67.50 184 LEU A O 1
ATOM 1490 N N . LEU A 1 185 ? 3.312 17.611 17.123 1.00 70.00 185 LEU A N 1
ATOM 1491 C CA . LEU A 1 185 ? 2.579 16.622 17.903 1.00 70.00 185 LEU A CA 1
ATOM 1492 C C . LEU A 1 185 ? 1.069 16.749 17.671 1.00 70.00 185 LEU A C 1
ATOM 1494 O O . LEU A 1 185 ? 0.402 15.741 17.464 1.00 70.00 185 LEU A O 1
ATOM 1498 N N . LYS A 1 186 ? 0.534 17.979 17.634 1.00 72.12 186 LYS A N 1
ATOM 1499 C CA . LYS A 1 186 ? -0.878 18.227 17.307 1.00 72.12 186 LYS A CA 1
ATOM 1500 C C . LYS A 1 186 ? -1.246 17.677 15.929 1.00 72.12 186 LYS A C 1
ATOM 1502 O O . LYS A 1 186 ? -2.253 16.989 15.818 1.00 72.12 186 LYS A O 1
ATOM 1507 N N . LEU A 1 187 ? -0.423 17.931 14.910 1.00 73.69 187 LEU A N 1
ATOM 1508 C CA . LEU A 1 187 ? -0.656 17.431 13.551 1.00 73.69 187 LEU A CA 1
ATOM 1509 C C . LEU A 1 187 ? -0.631 15.896 13.490 1.00 73.69 187 LEU A C 1
ATOM 1511 O O . LEU A 1 187 ? -1.506 15.284 12.888 1.00 73.69 187 LEU A O 1
ATOM 1515 N N . VAL A 1 188 ? 0.348 15.269 14.144 1.00 73.69 188 VAL A N 1
ATOM 1516 C CA . VAL A 1 188 ? 0.468 13.805 14.223 1.00 73.69 188 VAL A CA 1
ATOM 1517 C C . VAL A 1 188 ? -0.757 13.188 14.898 1.00 73.69 188 VAL A C 1
ATOM 1519 O O . VAL A 1 188 ? -1.323 12.228 14.381 1.00 73.69 188 VAL A O 1
ATOM 1522 N N . ILE A 1 189 ? -1.204 13.773 16.011 1.00 72.31 189 ILE A N 1
ATOM 1523 C CA . ILE A 1 189 ? -2.419 13.355 16.715 1.00 72.31 189 ILE A CA 1
ATOM 1524 C C . ILE A 1 189 ? -3.646 13.504 15.806 1.00 72.31 189 ILE A C 1
ATOM 1526 O O . ILE A 1 189 ? -4.428 12.567 15.683 1.00 72.31 189 ILE A O 1
ATOM 1530 N N . GLN A 1 190 ? -3.802 14.645 15.130 1.00 75.00 190 GLN A N 1
ATOM 1531 C CA . GLN A 1 190 ? -4.921 14.889 14.215 1.00 75.00 190 GLN A CA 1
ATOM 1532 C C . GLN A 1 190 ? -4.957 13.883 13.060 1.00 75.00 190 GLN A C 1
ATOM 1534 O O . GLN A 1 190 ? -6.010 13.308 12.796 1.00 75.00 190 GLN A O 1
ATOM 1539 N N . ASN A 1 191 ? -3.820 13.617 12.415 1.00 77.06 191 ASN A N 1
ATOM 1540 C CA . ASN A 1 191 ? -3.725 12.627 11.341 1.00 77.06 191 ASN A CA 1
ATOM 1541 C C . ASN A 1 191 ? -4.121 11.233 11.823 1.00 77.06 191 ASN A C 1
ATOM 1543 O O . ASN A 1 191 ? -4.817 10.502 11.120 1.00 77.06 191 ASN A O 1
ATOM 1547 N N . PHE A 1 192 ? -3.703 10.877 13.036 1.00 76.50 192 PHE A N 1
ATOM 1548 C CA . PHE A 1 192 ? -4.014 9.575 13.596 1.00 76.50 192 PHE A CA 1
ATOM 1549 C C . PHE A 1 192 ? -5.500 9.430 13.922 1.00 76.50 192 PHE A C 1
ATOM 1551 O O . PHE A 1 192 ? -6.112 8.427 13.567 1.00 76.50 192 PHE A O 1
ATOM 1558 N N . ILE A 1 193 ? -6.102 10.464 14.521 1.00 74.06 193 ILE A N 1
ATOM 1559 C CA . ILE A 1 193 ? -7.548 10.523 14.752 1.00 74.06 193 ILE A CA 1
ATOM 1560 C C . ILE A 1 193 ? -8.293 10.380 13.423 1.00 74.06 193 ILE A C 1
ATOM 1562 O O . ILE A 1 193 ? -9.226 9.591 13.341 1.00 74.06 193 ILE A O 1
ATOM 1566 N N . LEU A 1 194 ? -7.895 11.115 12.380 1.00 76.00 194 LEU A N 1
ATOM 1567 C CA . LEU A 1 194 ? -8.533 11.026 11.063 1.00 76.00 194 LEU A CA 1
ATOM 1568 C C . LEU A 1 194 ? -8.445 9.611 10.483 1.00 76.00 194 LEU A C 1
ATOM 1570 O O . LEU A 1 194 ? -9.442 9.107 9.974 1.00 76.00 194 LEU A O 1
ATOM 1574 N N . MET A 1 195 ? -7.295 8.948 10.618 1.00 78.31 195 MET A N 1
ATOM 1575 C CA . MET A 1 195 ? -7.113 7.563 10.181 1.00 78.31 195 MET A CA 1
ATOM 1576 C C . MET A 1 195 ? -8.035 6.598 10.937 1.00 78.31 195 MET A C 1
ATOM 1578 O O . MET A 1 195 ? -8.658 5.745 10.312 1.00 78.31 195 MET A O 1
ATOM 1582 N N . LEU A 1 196 ? -8.173 6.759 12.258 1.00 76.44 196 LEU A N 1
ATOM 1583 C CA . LEU A 1 196 ? -9.077 5.946 13.079 1.00 76.44 196 LEU A CA 1
ATOM 1584 C C . LEU A 1 196 ? -10.552 6.217 12.772 1.00 76.44 196 LEU A C 1
ATOM 1586 O O . LEU A 1 196 ? -11.320 5.268 12.641 1.00 76.44 196 LEU A O 1
ATOM 1590 N N . LYS A 1 197 ? -10.948 7.487 12.601 1.00 73.44 197 LYS A N 1
ATOM 1591 C CA . LYS A 1 197 ? -12.308 7.850 12.171 1.00 73.44 197 LYS A CA 1
ATOM 1592 C C . LYS A 1 197 ? -12.636 7.199 10.835 1.00 73.44 197 LYS A C 1
ATOM 1594 O O . LYS A 1 197 ? -13.698 6.611 10.691 1.00 73.44 197 LYS A O 1
ATOM 1599 N N . ALA A 1 198 ? -11.715 7.256 9.882 1.00 73.75 198 ALA A N 1
ATOM 1600 C CA . ALA A 1 198 ? -11.935 6.672 8.572 1.00 73.75 198 ALA A CA 1
ATOM 1601 C C . ALA A 1 198 ? -11.998 5.133 8.648 1.00 73.75 198 ALA A C 1
ATOM 1603 O O . ALA A 1 198 ? -12.909 4.519 8.104 1.00 73.75 198 ALA A O 1
ATOM 1604 N N . ALA A 1 199 ? -11.114 4.508 9.433 1.00 77.38 199 ALA A N 1
ATOM 1605 C CA . ALA A 1 199 ? -11.152 3.070 9.686 1.00 77.38 199 ALA A CA 1
ATOM 1606 C C . ALA A 1 199 ? -12.417 2.605 10.429 1.00 77.38 199 ALA A C 1
ATOM 1608 O O . ALA A 1 199 ? -12.792 1.437 10.310 1.00 77.38 199 ALA A O 1
ATOM 1609 N N . SER A 1 200 ? -13.096 3.499 11.157 1.00 67.44 200 SER A N 1
ATOM 1610 C CA . SER A 1 200 ? -14.355 3.183 11.836 1.00 67.44 200 SER A CA 1
ATOM 1611 C C . SER A 1 200 ? -15.467 2.780 10.877 1.00 67.44 200 SER A C 1
ATOM 1613 O O . SER A 1 200 ? -16.357 2.047 11.280 1.00 67.44 200 SER A O 1
ATOM 1615 N N . GLU A 1 201 ? -15.394 3.192 9.608 1.00 73.69 201 GLU A N 1
ATOM 1616 C CA . GLU A 1 201 ? -16.338 2.787 8.563 1.00 73.69 201 GLU A CA 1
ATOM 1617 C C . GLU A 1 201 ? -16.181 1.309 8.163 1.00 73.69 201 GLU A C 1
ATOM 1619 O O . GLU A 1 201 ? -17.006 0.774 7.422 1.00 73.69 201 GLU A O 1
ATOM 1624 N N . THR A 1 202 ? -15.144 0.626 8.661 1.00 76.12 202 THR A N 1
ATOM 1625 C CA . THR A 1 202 ? -14.849 -0.769 8.317 1.00 76.12 202 THR A CA 1
ATOM 1626 C C . THR A 1 202 ? -15.346 -1.751 9.372 1.00 76.12 202 THR A C 1
ATOM 1628 O O . THR A 1 202 ? -15.336 -1.449 10.565 1.00 76.12 202 THR A O 1
ATOM 1631 N N . PRO A 1 203 ? -15.750 -2.970 8.975 1.00 78.56 203 PRO A N 1
ATOM 1632 C CA . PRO A 1 203 ? -16.213 -3.964 9.932 1.00 78.56 203 PRO A CA 1
ATOM 1633 C C . PRO A 1 203 ? -15.082 -4.544 10.796 1.00 78.56 203 PRO A C 1
ATOM 1635 O O . PRO A 1 203 ? -15.371 -5.023 11.892 1.00 78.56 203 PRO A O 1
ATOM 1638 N N . PHE A 1 204 ? -13.822 -4.515 10.347 1.00 80.81 204 PHE A N 1
ATOM 1639 C CA . PHE A 1 204 ? -12.697 -5.094 11.082 1.00 80.81 204 PHE A CA 1
ATOM 1640 C C . PHE A 1 204 ? -11.487 -4.151 11.118 1.00 80.81 204 PHE A C 1
ATOM 1642 O O . PHE A 1 204 ? -10.851 -3.904 10.091 1.00 80.81 204 PHE A O 1
ATOM 1649 N N . LEU A 1 205 ? -11.136 -3.689 12.320 1.00 85.25 205 LEU A N 1
ATOM 1650 C CA . LEU A 1 205 ? -9.921 -2.925 12.600 1.00 85.25 205 LEU A CA 1
ATOM 1651 C C . LEU A 1 205 ? -8.976 -3.757 13.467 1.00 85.25 205 LEU A C 1
ATOM 1653 O O . LEU A 1 205 ? -9.338 -4.198 14.559 1.00 85.25 205 LEU A O 1
ATOM 1657 N N . GLU A 1 206 ? -7.745 -3.926 13.004 1.00 86.06 206 GLU A N 1
ATOM 1658 C CA . GLU A 1 206 ? -6.664 -4.545 13.766 1.00 86.06 206 GLU A CA 1
ATOM 1659 C C . GLU A 1 206 ? -5.584 -3.511 14.085 1.00 86.06 206 GLU A C 1
ATOM 1661 O O . GLU A 1 206 ? -5.072 -2.833 13.193 1.00 86.06 206 GLU A O 1
ATOM 1666 N N . LEU A 1 207 ? -5.242 -3.399 15.370 1.00 85.44 207 LEU A N 1
ATOM 1667 C CA . LEU A 1 207 ? -4.206 -2.502 15.879 1.00 85.44 207 LEU A CA 1
ATOM 1668 C C . LEU A 1 207 ? -3.071 -3.315 16.510 1.00 85.44 207 LEU A C 1
ATOM 1670 O O . LEU A 1 207 ? -3.313 -4.284 17.240 1.00 85.44 207 LEU A O 1
ATOM 1674 N N . SER A 1 208 ? -1.825 -2.901 16.274 1.00 84.44 208 SER A N 1
ATOM 1675 C CA . SER A 1 208 ? -0.679 -3.492 16.975 1.00 84.44 208 SER A CA 1
ATOM 1676 C C . SER A 1 208 ? -0.600 -3.049 18.444 1.00 84.44 208 SER A C 1
ATOM 1678 O O . SER A 1 208 ? -1.095 -1.983 18.816 1.00 84.44 208 SER A O 1
ATOM 1680 N N . SER A 1 209 ? 0.056 -3.846 19.294 1.00 79.06 209 SER A N 1
ATOM 1681 C CA . SER A 1 209 ? 0.295 -3.511 20.707 1.00 79.06 209 SER A CA 1
ATOM 1682 C C . SER A 1 209 ? 1.030 -2.181 20.879 1.00 79.06 209 SER A C 1
ATOM 1684 O O . SER A 1 209 ? 0.668 -1.386 21.744 1.00 79.06 209 SER A O 1
ATOM 1686 N N . GLU A 1 210 ? 2.004 -1.902 20.013 1.00 82.69 210 GLU A N 1
ATOM 1687 C CA . GLU A 1 210 ? 2.699 -0.616 19.982 1.00 82.69 210 GLU A CA 1
ATOM 1688 C C . GLU A 1 210 ? 1.737 0.519 19.614 1.00 82.69 210 GLU A C 1
ATOM 1690 O O . GLU A 1 210 ? 1.689 1.533 20.301 1.00 82.69 210 GLU A O 1
ATOM 1695 N N . THR A 1 211 ? 0.877 0.336 18.613 1.00 82.38 211 THR A N 1
ATOM 1696 C CA . THR A 1 211 ? -0.128 1.348 18.243 1.00 82.38 211 THR A CA 1
ATOM 1697 C C . THR A 1 211 ? -1.022 1.737 19.426 1.00 82.38 211 THR A C 1
ATOM 1699 O O . THR A 1 211 ? -1.305 2.918 19.636 1.00 82.38 211 THR A O 1
ATOM 1702 N N . ILE A 1 212 ? -1.433 0.755 20.232 1.00 75.62 212 ILE A N 1
ATOM 1703 C CA . ILE A 1 212 ? -2.260 0.958 21.431 1.00 75.62 212 ILE A CA 1
ATOM 1704 C C . ILE A 1 212 ? -1.487 1.711 22.520 1.00 75.62 212 ILE A C 1
ATOM 1706 O O . ILE A 1 212 ? -2.026 2.617 23.153 1.00 75.62 212 ILE A O 1
ATOM 1710 N N . GLU A 1 213 ? -0.217 1.377 22.736 1.00 74.31 213 GLU A N 1
ATOM 1711 C CA . GLU A 1 213 ? 0.640 2.106 23.675 1.00 74.31 213 GLU A CA 1
ATOM 1712 C C . GLU A 1 213 ? 0.847 3.565 23.229 1.00 74.31 213 GLU A C 1
ATOM 1714 O O . GLU A 1 213 ? 0.758 4.493 24.036 1.00 74.31 213 GLU A O 1
ATOM 1719 N N . GLY A 1 214 ? 1.036 3.792 21.926 1.00 73.62 214 GLY A N 1
ATOM 1720 C CA . GLY A 1 214 ? 1.100 5.129 21.340 1.00 73.62 214 GLY A CA 1
ATOM 1721 C C . GLY A 1 214 ? -0.179 5.930 21.594 1.00 73.62 214 GLY A C 1
ATOM 1722 O O . GLY A 1 214 ? -0.096 7.087 22.014 1.00 73.62 214 GLY A O 1
ATOM 1723 N N . LEU A 1 215 ? -1.353 5.303 21.423 1.00 71.19 215 LEU A N 1
ATOM 1724 C CA . LEU A 1 215 ? -2.663 5.883 21.755 1.00 71.19 215 LEU A CA 1
ATOM 1725 C C . LEU A 1 215 ? -2.761 6.293 23.228 1.00 71.19 215 LEU A C 1
ATOM 1727 O O . LEU A 1 215 ? -3.199 7.402 23.532 1.00 71.19 215 LEU A O 1
ATOM 1731 N N . GLN A 1 216 ? -2.313 5.430 24.139 1.00 66.94 216 GLN A N 1
ATOM 1732 C CA . GLN A 1 216 ? -2.311 5.702 25.578 1.00 66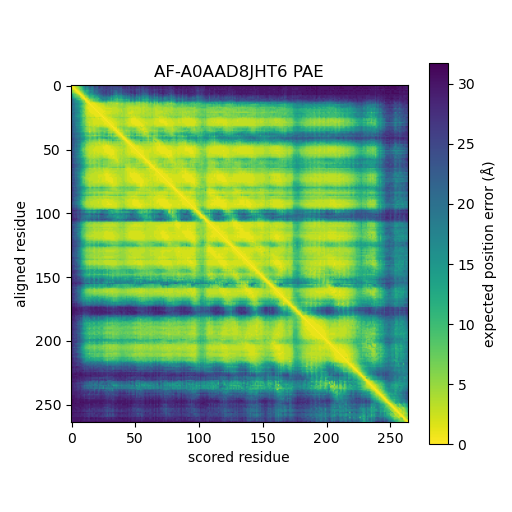.94 216 GLN A CA 1
ATOM 1733 C C . GLN A 1 216 ? -1.472 6.929 25.936 1.00 66.94 216 GLN A C 1
ATOM 1735 O O . GLN A 1 216 ? -1.897 7.759 26.741 1.00 66.94 216 GLN A O 1
ATOM 1740 N N . MET A 1 217 ? -0.294 7.076 25.326 1.00 66.38 217 MET A N 1
ATOM 1741 C CA . MET A 1 217 ? 0.583 8.217 25.594 1.00 66.38 217 MET A CA 1
ATOM 1742 C C . MET A 1 217 ? -0.056 9.547 25.186 1.00 66.38 217 MET A C 1
ATOM 1744 O O . MET A 1 217 ? 0.038 10.537 25.917 1.00 66.38 217 MET A O 1
ATOM 1748 N N . ILE A 1 218 ? -0.724 9.579 24.032 1.00 64.00 218 ILE A N 1
ATOM 1749 C CA . ILE A 1 218 ? -1.371 10.798 23.533 1.00 64.00 218 ILE A CA 1
ATOM 1750 C C . ILE A 1 218 ? -2.750 11.037 24.154 1.00 64.00 218 ILE A C 1
ATOM 1752 O O . ILE A 1 218 ? -3.257 12.150 24.050 1.00 64.00 218 ILE A O 1
ATOM 1756 N N . TYR A 1 219 ? -3.335 10.057 24.850 1.00 57.31 219 TYR A N 1
ATOM 1757 C CA . TYR A 1 219 ? -4.675 10.132 25.444 1.00 57.31 219 TYR A CA 1
ATOM 1758 C C . TYR A 1 219 ? -4.893 11.356 26.341 1.00 57.31 219 TYR A C 1
ATOM 1760 O O . TYR A 1 219 ? -5.881 12.073 26.195 1.00 57.31 219 TYR A O 1
ATOM 1768 N N . SER A 1 220 ? -3.918 11.681 27.194 1.00 56.41 220 SER A N 1
ATOM 1769 C CA . SER A 1 220 ? -3.966 12.886 28.043 1.00 56.41 220 SER A CA 1
ATOM 1770 C C . SER A 1 220 ? -4.053 14.204 27.252 1.00 56.41 220 SER A C 1
ATOM 1772 O O . SER A 1 220 ? -4.464 15.231 27.791 1.00 56.41 220 SER A O 1
ATOM 1774 N N . GLN A 1 221 ? -3.662 14.183 25.975 1.00 57.09 221 GLN A N 1
ATOM 1775 C CA . GLN A 1 221 ? -3.761 15.300 25.036 1.00 57.09 221 GLN A CA 1
ATOM 1776 C C . GLN A 1 221 ? -4.968 15.167 24.092 1.00 57.09 221 GLN A C 1
ATOM 1778 O O . GLN A 1 221 ? -5.400 16.185 23.552 1.00 57.09 221 GLN A O 1
ATOM 1783 N N . LEU A 1 222 ? -5.509 13.954 23.899 1.00 53.50 222 LEU A N 1
ATOM 1784 C CA . LEU A 1 222 ? -6.683 13.665 23.066 1.00 53.50 222 LEU A CA 1
ATOM 1785 C C . LEU A 1 222 ? -7.973 14.243 23.652 1.00 53.50 222 LEU A C 1
ATOM 1787 O O . LEU A 1 222 ? -8.796 14.722 22.885 1.00 53.50 222 LEU A O 1
ATOM 1791 N N . SER A 1 223 ? -8.112 14.302 24.981 1.00 52.38 223 SER A N 1
ATOM 1792 C CA . SER A 1 223 ? -9.283 14.890 25.664 1.00 52.38 223 SER A CA 1
ATOM 1793 C C . SER A 1 223 ? -9.543 16.371 25.342 1.00 52.38 223 SER A C 1
ATOM 1795 O O . SER A 1 223 ? -10.590 16.906 25.691 1.00 52.38 223 SER A O 1
ATOM 1797 N N . LYS A 1 224 ? -8.595 17.048 24.679 1.00 53.91 224 LYS A N 1
ATOM 1798 C CA . LYS A 1 224 ? -8.730 18.430 24.189 1.00 53.91 224 LYS A CA 1
ATOM 1799 C C . LYS A 1 224 ? -9.287 18.524 22.762 1.00 53.91 224 LYS A C 1
ATOM 1801 O O . LYS A 1 224 ? -9.501 19.635 22.285 1.00 53.91 224 LYS A O 1
ATOM 1806 N N . TYR A 1 225 ? -9.457 17.401 22.066 1.00 51.84 225 TYR A N 1
ATOM 1807 C CA . TYR A 1 225 ? -9.968 17.330 20.698 1.00 51.84 225 TYR A CA 1
ATOM 1808 C C . TYR A 1 225 ? -11.360 16.700 20.710 1.00 51.84 225 TYR A C 1
ATOM 1810 O O . TYR A 1 225 ? -11.594 15.744 21.443 1.00 51.84 225 TYR A O 1
ATOM 1818 N N . GLU A 1 226 ? -12.283 17.254 19.920 1.00 48.12 226 GLU A N 1
ATOM 1819 C CA . GLU A 1 226 ? -13.685 16.826 19.897 1.00 48.12 226 GLU A CA 1
ATOM 1820 C C . GLU A 1 226 ? -13.831 15.315 19.681 1.00 48.12 226 GLU A C 1
ATOM 1822 O O . GLU A 1 226 ? -13.281 14.734 18.736 1.00 48.12 226 GLU A O 1
ATOM 1827 N N . HIS A 1 227 ? -14.615 14.708 20.570 1.00 49.44 227 HIS A N 1
ATOM 1828 C CA . HIS A 1 227 ? -15.030 13.318 20.512 1.00 49.44 227 HIS A CA 1
ATOM 1829 C C . HIS A 1 227 ? -15.758 13.049 19.190 1.00 49.44 227 HIS A C 1
ATOM 1831 O O . HIS A 1 227 ? -16.699 13.752 18.829 1.00 49.44 227 HIS A O 1
ATOM 1837 N N . SER A 1 228 ? -15.349 12.015 18.466 1.00 42.81 228 SER A N 1
ATOM 1838 C CA . SER A 1 228 ? -16.136 11.473 17.358 1.00 42.81 228 SER A CA 1
ATOM 1839 C C . SER A 1 228 ? -16.339 9.991 17.569 1.00 42.81 228 SER A C 1
ATOM 1841 O O . SER A 1 228 ? -15.360 9.274 17.775 1.00 42.81 228 SER A O 1
ATOM 1843 N N . SER A 1 229 ? -17.591 9.560 17.480 1.00 45.59 229 SER A N 1
ATOM 1844 C CA . SER A 1 229 ? -17.987 8.166 17.607 1.00 45.59 229 SER A CA 1
ATOM 1845 C C . SER A 1 229 ? -17.424 7.325 16.457 1.00 45.59 229 SER A C 1
ATOM 1847 O O . SER A 1 229 ? -17.456 7.724 15.293 1.00 45.59 229 SER A O 1
ATOM 1849 N N . LEU A 1 230 ? -16.912 6.136 16.781 1.00 49.19 230 LEU A N 1
ATOM 1850 C CA . LEU A 1 230 ? -16.443 5.130 15.816 1.00 49.19 230 LEU A CA 1
ATOM 1851 C C . LEU A 1 230 ? -17.600 4.194 15.404 1.00 49.19 230 LEU A C 1
ATOM 1853 O O . LEU A 1 230 ? -17.458 2.975 15.422 1.00 49.19 230 LEU A O 1
ATOM 1857 N N . GLY A 1 231 ? -18.772 4.757 15.092 1.00 40.91 231 GLY A N 1
ATOM 1858 C CA . GLY A 1 231 ? -20.066 4.055 15.141 1.00 40.91 231 GLY A CA 1
ATOM 1859 C C . GLY A 1 231 ? -20.268 2.847 14.208 1.00 40.91 231 GLY A C 1
ATOM 1860 O O . GLY A 1 231 ? -21.234 2.114 14.391 1.00 40.91 231 GLY A O 1
ATOM 1861 N N . ASN A 1 232 ? -19.388 2.606 13.229 1.00 52.06 232 ASN A N 1
ATOM 1862 C CA . ASN A 1 232 ? -19.518 1.501 12.265 1.00 52.06 232 ASN A CA 1
ATOM 1863 C C . ASN A 1 232 ? -18.558 0.317 12.533 1.00 52.06 232 ASN A C 1
ATOM 1865 O O . ASN A 1 232 ? -18.641 -0.707 11.843 1.00 52.06 232 ASN A O 1
ATOM 1869 N N . LEU A 1 233 ? -17.680 0.417 13.540 1.00 49.09 233 LEU A N 1
ATOM 1870 C CA . LEU A 1 233 ? -16.674 -0.604 13.831 1.00 49.09 233 LEU A CA 1
ATOM 1871 C C . LEU A 1 233 ? -17.306 -1.826 14.515 1.00 49.09 233 LEU A C 1
ATOM 1873 O O . LEU A 1 233 ? -17.811 -1.729 15.630 1.00 49.09 233 LEU A O 1
ATOM 1877 N N . LYS A 1 234 ? -17.241 -3.003 13.878 1.00 52.12 234 LYS A N 1
ATOM 1878 C CA . LYS A 1 234 ? -17.828 -4.239 14.438 1.00 52.12 234 LYS A CA 1
ATOM 1879 C C . LYS A 1 234 ? -16.843 -5.057 15.265 1.00 52.12 234 LYS A C 1
ATOM 1881 O O . LYS A 1 234 ? -17.248 -5.713 16.222 1.00 52.12 234 LYS A O 1
ATOM 1886 N N . ILE A 1 235 ? -15.570 -5.070 14.873 1.00 53.09 235 ILE A N 1
ATOM 1887 C CA . ILE A 1 235 ? -14.535 -5.892 15.502 1.00 53.09 235 ILE A CA 1
ATOM 1888 C C . ILE A 1 235 ? -13.260 -5.069 15.665 1.00 53.09 235 ILE A C 1
ATOM 1890 O O . ILE A 1 235 ? -12.716 -4.556 14.687 1.00 53.09 235 ILE A O 1
ATOM 1894 N N . LEU A 1 236 ? -12.769 -5.008 16.904 1.00 61.28 236 LEU A N 1
ATOM 1895 C CA . LEU A 1 236 ? -11.449 -4.499 17.255 1.00 61.28 236 LEU A CA 1
ATOM 1896 C C . LEU A 1 236 ? -10.558 -5.679 17.660 1.00 61.28 236 LEU A C 1
ATOM 1898 O O . LEU A 1 236 ? -10.819 -6.340 18.666 1.00 61.28 236 LEU A O 1
ATOM 1902 N N . SER A 1 237 ? -9.515 -5.942 16.875 1.00 60.97 237 SER A N 1
ATOM 1903 C CA . SER A 1 237 ? -8.505 -6.961 17.169 1.00 60.97 237 SER A CA 1
ATOM 1904 C C . SER A 1 237 ? -7.216 -6.298 17.648 1.00 60.97 237 SER A C 1
ATOM 1906 O O . SER A 1 237 ? -6.719 -5.363 17.019 1.00 60.97 237 SER A O 1
ATOM 1908 N N . LEU A 1 238 ? -6.667 -6.778 18.764 1.00 68.12 238 LEU A N 1
ATOM 1909 C CA . LEU A 1 238 ? -5.417 -6.281 19.339 1.00 68.12 238 LEU A CA 1
ATOM 1910 C C . LEU A 1 238 ? -4.354 -7.371 19.198 1.00 68.12 238 LEU A C 1
ATOM 1912 O O . LEU A 1 238 ? -4.559 -8.495 19.662 1.00 68.12 238 LEU A O 1
ATOM 1916 N N . ARG A 1 239 ? -3.215 -7.055 18.571 1.00 55.72 239 ARG A N 1
ATOM 1917 C CA . ARG A 1 239 ? -2.162 -8.044 18.289 1.00 55.72 239 ARG A CA 1
ATOM 1918 C C . ARG A 1 239 ? -0.778 -7.573 18.728 1.00 55.72 239 ARG A C 1
ATOM 1920 O O . ARG A 1 239 ? -0.349 -6.482 18.372 1.00 55.72 239 ARG A O 1
ATOM 1927 N N . GLY A 1 240 ? -0.043 -8.424 19.447 1.00 50.84 240 GLY A N 1
ATOM 1928 C CA . GLY A 1 240 ? 1.360 -8.186 19.800 1.00 50.84 240 GLY A CA 1
ATOM 1929 C C . GLY A 1 240 ? 1.802 -8.818 21.129 1.00 50.84 240 GLY A C 1
ATOM 1930 O O . GLY A 1 240 ? 0.959 -9.172 21.958 1.00 50.84 240 GLY A O 1
ATOM 1931 N N . PRO A 1 241 ? 3.120 -8.991 21.337 1.00 45.25 241 PRO A N 1
ATOM 1932 C CA . PRO A 1 241 ? 3.673 -9.478 22.600 1.00 45.25 241 PRO A CA 1
ATOM 1933 C C . PRO A 1 241 ? 3.412 -8.468 23.730 1.00 45.25 241 PRO A C 1
ATOM 1935 O O . PRO A 1 241 ? 3.472 -7.259 23.510 1.00 45.25 241 PRO A O 1
ATOM 1938 N N . GLY A 1 242 ? 3.101 -8.958 24.933 1.00 47.91 242 GLY A N 1
ATOM 1939 C CA . GLY A 1 242 ? 2.904 -8.122 26.124 1.00 47.91 242 GLY A CA 1
ATOM 1940 C C . GLY A 1 242 ? 1.511 -7.505 26.308 1.00 47.91 242 GLY A C 1
ATOM 1941 O O . GLY A 1 242 ? 1.281 -6.862 27.328 1.00 47.91 242 GLY A O 1
ATOM 1942 N N . LEU A 1 243 ? 0.550 -7.733 25.400 1.00 48.88 243 LEU A N 1
ATOM 1943 C CA . LEU A 1 243 ? -0.848 -7.274 25.562 1.00 48.88 243 LEU A CA 1
ATOM 1944 C C . LEU A 1 243 ? -1.514 -7.794 26.849 1.00 48.88 243 LEU A C 1
ATOM 1946 O O . LEU A 1 243 ? -2.370 -7.116 27.411 1.00 48.88 243 LEU A O 1
ATOM 1950 N N . PHE A 1 244 ? -1.084 -8.963 27.329 1.00 47.62 244 PHE A N 1
ATOM 1951 C CA . PHE A 1 244 ? -1.537 -9.573 28.584 1.00 47.62 244 PHE A CA 1
ATOM 1952 C C . PHE A 1 244 ? -0.564 -9.362 29.759 1.00 47.62 244 PHE A C 1
ATOM 1954 O O . PHE A 1 244 ? -0.919 -9.665 30.894 1.00 47.62 244 PHE A O 1
ATOM 1961 N N . ASP A 1 245 ? 0.630 -8.813 29.499 1.00 41.78 245 ASP A N 1
ATOM 1962 C CA . ASP A 1 245 ? 1.628 -8.458 30.522 1.00 41.78 245 ASP A CA 1
ATOM 1963 C C . ASP A 1 245 ? 1.507 -6.985 30.959 1.00 41.78 245 ASP A C 1
ATOM 1965 O O . ASP A 1 245 ? 2.081 -6.573 31.970 1.00 41.78 245 ASP A O 1
ATOM 1969 N N . MET A 1 246 ? 0.738 -6.171 30.223 1.00 42.19 246 MET A N 1
ATOM 1970 C CA . MET A 1 246 ? 0.326 -4.845 30.674 1.00 42.19 246 MET A CA 1
ATOM 1971 C C . MET A 1 246 ? -0.554 -4.993 31.918 1.00 42.19 246 MET A C 1
ATOM 1973 O O . MET A 1 246 ? -1.592 -5.653 31.871 1.00 42.19 246 MET A O 1
ATOM 1977 N N . GLN A 1 247 ? -0.148 -4.376 33.037 1.00 41.72 247 GLN A N 1
ATOM 1978 C CA . GLN A 1 247 ? -0.914 -4.446 34.279 1.00 41.72 247 GLN A CA 1
ATOM 1979 C C . GLN A 1 247 ? -2.398 -4.095 34.023 1.00 41.72 247 GLN A C 1
ATOM 1981 O O . GLN A 1 247 ? -2.692 -3.029 33.465 1.00 41.72 247 GLN A O 1
ATOM 1986 N N . PRO A 1 248 ? -3.331 -4.951 34.482 1.00 38.94 248 PRO A N 1
ATOM 1987 C CA . PRO A 1 248 ? -4.741 -4.922 34.102 1.00 38.94 248 PRO A CA 1
ATOM 1988 C C . PRO A 1 248 ? -5.518 -3.626 34.391 1.00 38.94 248 PRO A C 1
ATOM 1990 O O . PRO A 1 248 ? -6.530 -3.429 33.721 1.00 38.94 248 PRO A O 1
ATOM 1993 N N . PRO A 1 249 ? -5.112 -2.696 35.290 1.00 37.75 249 PRO A N 1
ATOM 1994 C CA . PRO A 1 249 ? -5.863 -1.458 35.437 1.00 37.75 249 PRO A CA 1
ATOM 1995 C C . PRO A 1 249 ? -5.855 -0.620 34.153 1.00 37.75 249 PRO A C 1
ATOM 1997 O O . PRO A 1 249 ? -6.897 -0.118 33.768 1.00 37.75 249 PRO A O 1
ATOM 2000 N N . ARG A 1 250 ? -4.724 -0.477 33.443 1.00 36.84 250 ARG A N 1
ATOM 2001 C CA . ARG A 1 250 ? -4.586 0.533 32.368 1.00 36.84 250 ARG A CA 1
ATOM 2002 C C . ARG A 1 250 ? -5.097 0.082 31.001 1.00 36.84 250 ARG A C 1
ATOM 2004 O O . ARG A 1 250 ? -5.630 0.897 30.255 1.00 36.84 250 ARG A O 1
ATOM 2011 N N . THR A 1 251 ? -4.955 -1.199 30.677 1.00 36.69 251 THR A N 1
ATOM 2012 C CA . THR A 1 251 ? -5.418 -1.764 29.401 1.00 36.69 251 THR A CA 1
ATOM 2013 C C . THR A 1 251 ? -6.942 -1.820 29.351 1.00 36.69 251 THR A C 1
ATOM 2015 O O . THR A 1 251 ? -7.528 -1.479 28.326 1.00 36.69 251 THR A O 1
ATOM 2018 N N . ASN A 1 252 ? -7.577 -2.146 30.484 1.00 34.00 252 ASN A N 1
ATOM 2019 C CA . ASN A 1 252 ? -9.030 -2.108 30.620 1.00 34.00 252 ASN A CA 1
ATOM 2020 C C . ASN A 1 252 ? -9.558 -0.676 30.522 1.00 34.00 252 ASN A C 1
ATOM 2022 O O . ASN A 1 252 ? -10.518 -0.481 29.806 1.00 34.00 252 ASN A O 1
ATOM 2026 N N . TYR A 1 253 ? -8.887 0.341 31.083 1.00 36.25 253 TYR A N 1
ATOM 2027 C CA . TYR A 1 253 ? -9.287 1.742 30.859 1.00 36.25 253 TYR A CA 1
ATOM 2028 C C . TYR A 1 253 ? -9.252 2.147 29.387 1.00 36.25 253 TYR A C 1
ATOM 2030 O O . TYR A 1 253 ? -10.078 2.932 28.962 1.00 36.25 2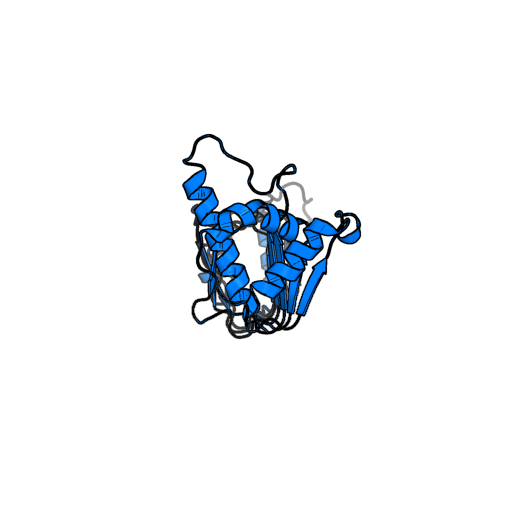53 TYR A O 1
ATOM 2038 N N . VAL A 1 254 ? -8.324 1.625 28.588 1.00 39.47 254 VAL A N 1
ATOM 2039 C CA . VAL A 1 254 ? -8.205 2.016 27.174 1.00 39.47 254 VAL A CA 1
ATOM 2040 C C . VAL A 1 254 ? -9.193 1.257 26.310 1.00 39.47 254 VAL A C 1
ATOM 2042 O O . VAL A 1 254 ? -9.749 1.838 25.394 1.00 39.47 254 VAL A O 1
ATOM 2045 N N . ILE A 1 255 ? -9.462 -0.012 26.615 1.00 41.38 255 ILE A N 1
ATOM 2046 C CA . ILE A 1 255 ? -10.504 -0.791 25.938 1.00 41.38 255 ILE A CA 1
ATOM 2047 C C . ILE A 1 255 ? -11.895 -0.306 26.362 1.00 41.38 255 ILE A C 1
ATOM 2049 O O . ILE A 1 255 ? -12.754 -0.142 25.503 1.00 41.38 255 ILE A O 1
ATOM 2053 N N . ASP A 1 256 ? -12.107 -0.035 27.648 1.00 36.91 256 ASP A N 1
ATOM 2054 C CA . ASP A 1 256 ? -13.370 0.452 28.196 1.00 36.91 256 ASP A CA 1
ATOM 2055 C C . ASP A 1 256 ? -13.596 1.936 27.895 1.00 36.91 256 ASP A C 1
ATOM 2057 O O . ASP A 1 256 ? -14.741 2.291 27.697 1.00 36.91 256 ASP A O 1
ATOM 2061 N N . ASP A 1 257 ? -12.572 2.789 27.737 1.00 41.44 257 ASP A N 1
ATOM 2062 C CA . ASP A 1 257 ? -12.752 4.164 27.234 1.00 41.44 257 ASP A CA 1
ATOM 2063 C C . ASP A 1 257 ? -12.768 4.247 25.709 1.00 41.44 257 ASP A C 1
ATOM 2065 O O . ASP A 1 257 ? -13.459 5.110 25.184 1.00 41.44 257 ASP A O 1
ATOM 2069 N N . ILE A 1 258 ? -12.115 3.340 24.967 1.00 42.50 258 ILE A N 1
ATOM 2070 C CA . ILE A 1 258 ? -12.460 3.138 23.550 1.00 42.50 258 ILE A CA 1
ATOM 2071 C C . ILE A 1 258 ? -13.931 2.728 23.473 1.00 42.50 258 ILE A C 1
ATOM 2073 O O . ILE A 1 258 ? -14.635 3.261 22.633 1.00 42.50 258 ILE A O 1
ATOM 2077 N N . ARG A 1 259 ? -14.423 1.871 24.379 1.00 38.31 259 ARG A N 1
ATOM 2078 C CA . ARG A 1 259 ? -15.853 1.559 24.503 1.00 38.31 259 ARG A CA 1
ATOM 2079 C C . ARG A 1 259 ? -16.698 2.731 25.025 1.00 38.31 259 ARG A C 1
ATOM 2081 O O . ARG A 1 259 ? -17.800 2.878 24.552 1.00 38.31 259 ARG A O 1
ATOM 2088 N N . ASN A 1 260 ? -16.228 3.604 25.916 1.00 35.16 260 ASN A N 1
ATOM 2089 C CA . ASN A 1 260 ? -17.001 4.762 26.405 1.00 35.16 260 ASN A CA 1
ATOM 2090 C C . ASN A 1 260 ? -16.966 5.951 25.421 1.00 35.16 260 ASN A C 1
ATOM 2092 O O . ASN A 1 260 ? -17.818 6.828 25.477 1.00 35.16 260 ASN A O 1
ATOM 2096 N N . TYR A 1 261 ? -16.008 5.983 24.487 1.00 37.62 261 TYR A N 1
ATOM 2097 C CA . TYR A 1 261 ? -16.051 6.789 23.255 1.00 37.62 261 TYR A CA 1
ATOM 2098 C C . TYR A 1 261 ? -16.961 6.165 22.176 1.00 37.62 261 TYR A C 1
ATOM 2100 O O . TYR A 1 261 ? -17.147 6.743 21.100 1.00 37.62 261 TYR A O 1
ATOM 2108 N N . VAL A 1 262 ? -17.484 4.969 22.445 1.00 38.19 262 VAL A N 1
ATOM 2109 C CA . VAL A 1 262 ? -18.281 4.109 21.570 1.00 38.19 262 VAL A CA 1
ATOM 2110 C C . VAL A 1 262 ? -19.557 3.762 22.337 1.00 38.19 262 VAL A C 1
ATOM 2112 O O . VAL A 1 262 ? -19.759 2.631 22.766 1.00 38.19 262 VAL A O 1
ATOM 2115 N N . ASP A 1 263 ? -20.426 4.752 22.546 1.00 27.88 263 ASP A N 1
ATOM 2116 C CA . ASP A 1 263 ? -21.806 4.440 22.925 1.00 27.88 263 ASP A CA 1
ATOM 2117 C C . ASP A 1 263 ? -22.357 3.435 21.894 1.00 27.88 263 ASP A C 1
ATOM 2119 O O . ASP A 1 263 ? -22.471 3.755 20.705 1.00 27.88 263 ASP A O 1
ATOM 2123 N N . PHE A 1 264 ? -22.597 2.202 22.348 1.00 34.81 264 PHE A N 1
ATOM 2124 C CA . PHE A 1 264 ? -23.297 1.152 21.609 1.00 34.81 264 PHE A CA 1
ATOM 2125 C C . PHE A 1 264 ? -24.802 1.425 21.595 1.00 34.81 264 PHE A C 1
ATOM 2127 O O . PHE A 1 264 ? -25.338 1.829 22.653 1.00 34.81 264 PHE A O 1
#

Organism: NCBI:txid360622

Sequence (264 aa):
MRWKHPTDLKVGDALTTCLDYALSHNVEHLSIDTGDLDDYPCKISFACLKTLHLRRCQNLPMMDYWTMPSLTSFYLEVVSIGNQILGFENLKELTLVENCTGRFHAETITINCLKLQSLTLNPVDRHTFIVSAPSLYYLSYCSRHVSALFARDGFPCKTQVYIDIRKNNGEFFKCYIDRPYLTLLKLVIQNFILMLKAASETPFLELSSETIEGLQMIYSQLSKYEHSSLGNLKILSLRGPGLFDMQPPRTNYVIDDIRNYVDF

Solvent-accessible surface area (backbone atoms only — not comparable to full-atom values): 13840 Å² total; per-residue (Å²): 136,83,85,76,80,93,80,78,74,52,72,54,57,55,50,53,51,52,51,53,48,38,58,76,65,57,39,38,71,49,78,42,72,60,44,60,32,70,85,48,69,58,71,43,66,37,68,50,22,29,35,44,35,42,23,50,29,38,53,49,52,57,48,83,45,44,46,38,68,42,24,31,35,40,39,39,29,42,22,40,37,48,46,53,48,49,78,38,74,47,23,29,34,42,35,44,32,38,54,63,34,21,86,74,75,48,53,48,39,38,39,46,26,65,48,20,30,36,41,38,40,29,46,69,60,80,41,30,38,40,38,42,22,82,48,18,35,35,38,39,41,37,20,54,53,68,41,41,65,45,40,82,86,50,64,36,43,64,38,34,38,38,41,34,45,38,58,48,94,85,32,67,71,74,76,68,88,87,54,72,58,65,63,56,52,52,50,37,52,50,25,45,50,50,43,50,54,43,47,14,66,10,45,31,36,35,36,28,42,52,31,52,53,49,50,59,69,46,41,87,62,45,79,79,50,86,88,68,67,46,84,53,51,72,41,83,45,79,46,59,86,57,72,84,70,49,63,67,74,59,58,48,50,52,56,52,46,54,40,67,52,37,83,126

pLDDT: mean 72.54, std 18.5, range [27.88, 97.94]

Radius of gyration: 21.47 Å; Cα contacts (8 Å, |Δi|>4): 551; chains: 1; bounding box: 56×41×68 Å